Protein AF-A0AAN6TDL7-F1 (afdb_monomer)

Structure (mmCIF, N/CA/C/O backbone):
data_AF-A0AAN6TDL7-F1
#
_entry.id   AF-A0AAN6TDL7-F1
#
loop_
_atom_site.group_PDB
_atom_site.id
_atom_site.type_symbol
_atom_site.label_atom_id
_atom_site.label_alt_id
_atom_site.label_comp_id
_atom_site.label_asym_id
_atom_site.label_entity_id
_atom_site.label_seq_id
_atom_site.pdbx_PDB_ins_code
_atom_site.Cartn_x
_atom_site.Cartn_y
_atom_site.Cartn_z
_atom_site.occupancy
_atom_site.B_iso_or_equiv
_atom_site.auth_seq_id
_atom_site.auth_comp_id
_atom_site.auth_asym_id
_atom_site.auth_atom_id
_atom_site.pdbx_PDB_model_num
ATOM 1 N N . MET A 1 1 ? -69.561 -10.018 76.803 1.00 57.53 1 MET A N 1
ATOM 2 C CA . MET A 1 1 ? -68.959 -8.682 76.996 1.00 57.53 1 MET A CA 1
ATOM 3 C C . MET A 1 1 ? -67.478 -8.891 77.232 1.00 57.53 1 MET A C 1
ATOM 5 O O . MET A 1 1 ? -67.157 -9.835 77.943 1.00 57.53 1 MET A O 1
ATOM 9 N N . LEU A 1 2 ? -66.605 -8.108 76.590 1.00 58.88 2 LEU A N 1
ATOM 10 C CA . LEU A 1 2 ? -65.170 -8.170 76.887 1.00 58.88 2 LEU A CA 1
ATOM 11 C C . LEU A 1 2 ? -64.947 -7.800 78.355 1.00 58.88 2 LEU A C 1
ATOM 13 O O . LEU A 1 2 ? -65.629 -6.914 78.871 1.00 58.88 2 LEU A O 1
ATOM 17 N N . THR A 1 3 ? -64.029 -8.492 79.019 1.00 81.69 3 THR A N 1
ATOM 18 C CA . THR A 1 3 ? -63.685 -8.201 80.415 1.00 81.69 3 THR A CA 1
ATOM 19 C C . THR A 1 3 ? -62.860 -6.914 80.504 1.00 81.69 3 THR A C 1
ATOM 21 O O . THR A 1 3 ? -62.102 -6.588 79.587 1.00 81.69 3 THR A O 1
ATOM 24 N N . ASP A 1 4 ? -62.958 -6.184 81.618 1.00 80.62 4 ASP A N 1
ATOM 25 C CA . ASP A 1 4 ? -62.239 -4.911 81.806 1.00 80.62 4 ASP A CA 1
ATOM 26 C C . ASP A 1 4 ? -60.714 -5.053 81.625 1.00 80.62 4 ASP A C 1
ATOM 28 O O . ASP A 1 4 ? -60.045 -4.148 81.121 1.00 80.62 4 ASP A O 1
ATOM 32 N N . GLN A 1 5 ? -60.154 -6.225 81.948 1.00 80.62 5 GLN A N 1
ATOM 33 C CA . GLN A 1 5 ? -58.744 -6.549 81.703 1.00 80.62 5 GLN A CA 1
ATOM 34 C C . GLN A 1 5 ? -58.388 -6.662 80.214 1.00 80.62 5 GLN A C 1
ATOM 36 O O . GLN A 1 5 ? -57.291 -6.264 79.814 1.00 80.62 5 GLN A O 1
ATOM 41 N N . GLU A 1 6 ? -59.279 -7.206 79.387 1.00 71.62 6 GLU A N 1
ATOM 42 C CA . GLU A 1 6 ? -59.058 -7.333 77.942 1.00 71.62 6 GLU A CA 1
ATOM 43 C C . GLU A 1 6 ? -59.131 -5.970 77.255 1.00 71.62 6 GLU A C 1
ATOM 45 O O . GLU A 1 6 ? -58.305 -5.674 76.389 1.00 71.62 6 GLU A O 1
ATOM 50 N N . ILE A 1 7 ? -60.048 -5.108 77.702 1.00 77.25 7 ILE A N 1
ATOM 51 C CA . ILE A 1 7 ? -60.178 -3.729 77.215 1.00 77.25 7 ILE A CA 1
ATOM 52 C C . ILE A 1 7 ? -58.935 -2.910 77.597 1.00 77.25 7 ILE A C 1
ATOM 54 O O . ILE A 1 7 ? -58.366 -2.226 76.744 1.00 77.25 7 ILE A O 1
ATOM 58 N N . ALA A 1 8 ? -58.445 -3.038 78.836 1.00 79.25 8 ALA A N 1
ATOM 59 C CA . ALA A 1 8 ? -57.224 -2.366 79.285 1.00 79.25 8 ALA A CA 1
ATOM 60 C C . ALA A 1 8 ? -55.972 -2.840 78.522 1.00 79.25 8 ALA A C 1
ATOM 62 O O . ALA A 1 8 ? -55.141 -2.022 78.122 1.00 79.25 8 ALA A O 1
ATOM 63 N N . ARG A 1 9 ? -55.848 -4.149 78.254 1.00 78.56 9 ARG A N 1
ATOM 64 C CA . ARG A 1 9 ? -54.753 -4.699 77.433 1.00 78.56 9 ARG A CA 1
ATOM 65 C C . ARG A 1 9 ? -54.822 -4.237 75.982 1.00 78.56 9 ARG A C 1
ATOM 67 O O . ARG A 1 9 ? -53.784 -3.911 75.408 1.00 78.56 9 ARG A O 1
ATOM 74 N N . ALA A 1 10 ? -56.013 -4.196 75.389 1.00 72.56 10 ALA A N 1
ATOM 75 C CA . ALA A 1 10 ? -56.202 -3.701 74.029 1.00 72.56 10 ALA A CA 1
ATOM 76 C C . ALA A 1 10 ? -55.865 -2.204 73.925 1.00 72.56 10 ALA A C 1
ATOM 78 O O . ALA A 1 10 ? -55.152 -1.807 73.006 1.00 72.56 10 ALA A O 1
ATOM 79 N N . ALA A 1 11 ? -56.290 -1.390 74.897 1.00 75.00 11 ALA A N 1
ATOM 80 C CA . ALA A 1 11 ? -55.963 0.035 74.963 1.00 75.00 11 ALA A CA 1
ATOM 81 C C . ALA A 1 11 ? -54.458 0.285 75.165 1.00 75.00 11 ALA A C 1
ATOM 83 O O . ALA A 1 11 ? -53.888 1.151 74.501 1.00 75.00 11 ALA A O 1
ATOM 84 N N . ALA A 1 12 ? -53.796 -0.504 76.019 1.00 76.69 12 ALA A N 1
ATOM 85 C CA . ALA A 1 12 ? -52.348 -0.437 76.214 1.00 76.69 12 ALA A CA 1
ATOM 86 C C . ALA A 1 12 ? -51.582 -0.798 74.932 1.00 76.69 12 ALA A C 1
ATOM 88 O O . ALA A 1 12 ? -50.691 -0.049 74.533 1.00 76.69 12 ALA A O 1
ATOM 89 N N . ARG A 1 13 ? -51.990 -1.870 74.235 1.00 72.38 13 ARG A N 1
ATOM 90 C CA . ARG A 1 13 ? -51.445 -2.243 72.917 1.00 72.38 13 ARG A CA 1
ATOM 91 C C . ARG A 1 13 ? -51.659 -1.156 71.868 1.00 72.38 13 ARG A C 1
ATOM 93 O O . ARG A 1 13 ? -50.763 -0.893 71.078 1.00 72.38 13 ARG A O 1
ATOM 100 N N . LEU A 1 14 ? -52.820 -0.505 71.859 1.00 68.25 14 LEU A N 1
ATOM 101 C CA . LEU A 1 14 ? -53.128 0.565 70.908 1.00 68.25 14 LEU A CA 1
ATOM 102 C C . LEU A 1 14 ? -52.319 1.842 71.200 1.00 68.25 14 LEU A C 1
ATOM 104 O O . LEU A 1 14 ? -51.879 2.519 70.275 1.00 68.25 14 LEU A O 1
ATOM 108 N N . ALA A 1 15 ? -52.068 2.149 72.476 1.00 69.56 15 ALA A N 1
ATOM 109 C CA . ALA A 1 15 ? -51.184 3.236 72.901 1.00 69.56 15 ALA A CA 1
ATOM 110 C C . ALA A 1 15 ? -49.696 2.929 72.654 1.00 69.56 15 ALA A C 1
ATOM 112 O O . ALA A 1 15 ? -48.896 3.843 72.473 1.00 69.56 15 ALA A O 1
ATOM 113 N N . GLU A 1 16 ? -49.304 1.657 72.671 1.00 69.19 16 GLU A N 1
ATOM 114 C CA . GLU A 1 16 ? -47.966 1.192 72.299 1.00 69.19 16 GLU A CA 1
ATOM 115 C C . GLU A 1 16 ? -47.764 1.256 70.779 1.00 69.19 16 GLU A C 1
ATOM 117 O O . GLU A 1 16 ? -46.778 1.829 70.335 1.00 69.19 16 GLU A O 1
ATOM 122 N N . PHE A 1 17 ? -48.750 0.834 69.980 1.00 64.88 17 PHE A N 1
ATOM 123 C CA . PHE A 1 17 ? -48.757 1.029 68.523 1.00 64.88 17 PHE A CA 1
ATOM 124 C C . PHE A 1 17 ? -48.752 2.508 68.115 1.00 64.88 17 PHE A C 1
ATOM 126 O O . PHE A 1 17 ? -48.081 2.867 67.159 1.00 64.88 17 PHE A O 1
ATOM 133 N N . ARG A 1 18 ? -49.463 3.380 68.845 1.00 63.69 18 ARG A N 1
ATOM 134 C CA . ARG A 1 18 ? -49.434 4.839 68.618 1.00 63.69 18 ARG A CA 1
ATOM 135 C C . ARG A 1 18 ? -48.121 5.506 69.041 1.00 63.69 18 ARG A C 1
ATOM 137 O O . ARG A 1 18 ? -47.829 6.587 68.550 1.00 63.69 18 ARG A O 1
ATOM 144 N N . ARG A 1 19 ? -47.374 4.909 69.977 1.00 64.75 19 ARG A N 1
ATOM 145 C CA . ARG A 1 19 ? -46.030 5.364 70.392 1.00 64.75 19 ARG A CA 1
ATOM 146 C C . ARG A 1 19 ? -44.921 4.761 69.541 1.00 64.75 19 ARG A C 1
ATOM 148 O O . ARG A 1 19 ? -43.826 5.308 69.493 1.00 64.75 19 ARG A O 1
ATOM 155 N N . SER A 1 20 ? -45.192 3.621 68.918 1.00 65.00 20 SER A N 1
ATOM 156 C CA . SER A 1 20 ? -44.289 2.969 67.995 1.00 65.00 20 SER A CA 1
ATOM 157 C C . SER A 1 20 ? -44.240 3.801 66.723 1.00 65.00 20 SER A C 1
ATOM 159 O O . SER A 1 20 ? -45.128 3.737 65.877 1.00 65.00 20 SER A O 1
ATOM 161 N N . ASP A 1 21 ? -43.159 4.555 66.578 1.00 72.56 21 ASP A N 1
ATOM 162 C CA . ASP A 1 21 ? -42.804 5.292 65.364 1.00 72.56 21 ASP A CA 1
ATOM 163 C C . ASP A 1 21 ? -42.456 4.348 64.192 1.00 72.56 21 ASP A C 1
ATOM 165 O O . ASP A 1 21 ? -41.824 4.741 63.221 1.00 72.56 21 ASP A O 1
ATOM 169 N N . ALA A 1 22 ? -42.844 3.070 64.281 1.00 76.62 22 ALA A N 1
ATOM 170 C CA . ALA A 1 22 ? -42.545 2.028 63.314 1.00 76.62 22 ALA A CA 1
ATOM 171 C C . ALA A 1 22 ? -43.092 2.354 61.926 1.00 76.62 22 ALA A C 1
ATOM 173 O O . ALA A 1 22 ? -42.465 1.986 60.942 1.00 76.62 22 ALA A O 1
ATOM 174 N N . LEU A 1 23 ? -44.233 3.049 61.830 1.00 80.56 23 LEU A N 1
ATOM 175 C CA . LEU A 1 23 ? -44.740 3.499 60.535 1.00 80.56 23 LEU A CA 1
ATOM 176 C C . LEU A 1 23 ? -43.841 4.588 59.938 1.00 80.56 23 LEU A C 1
ATOM 178 O O . LEU A 1 23 ? -43.511 4.496 58.763 1.00 80.56 23 LEU A O 1
ATOM 182 N N . SER A 1 24 ? -43.411 5.569 60.734 1.00 81.31 24 SER A N 1
ATOM 183 C CA . SER A 1 24 ? -42.490 6.622 60.288 1.00 81.31 24 SER A CA 1
ATOM 184 C C . SER A 1 24 ? -41.132 6.036 59.902 1.00 81.31 24 SER A C 1
ATOM 186 O O . SER A 1 24 ? -40.654 6.282 58.806 1.00 81.31 24 SER A O 1
ATOM 188 N N . GLN A 1 25 ? -40.574 5.139 60.722 1.00 83.81 25 GLN A N 1
ATOM 189 C CA . GLN A 1 25 ? -39.329 4.423 60.419 1.00 83.81 25 GLN A CA 1
ATOM 190 C C . GLN A 1 25 ? -39.435 3.572 59.147 1.00 83.81 25 GLN A C 1
ATOM 192 O O . GLN A 1 25 ? -38.474 3.476 58.388 1.00 83.81 25 GLN A O 1
ATOM 197 N N . LEU A 1 26 ? -40.589 2.939 58.909 1.00 85.00 26 LEU A N 1
ATOM 198 C CA . LEU A 1 26 ? -40.839 2.182 57.685 1.00 85.00 26 LEU A CA 1
ATOM 199 C C . LEU A 1 26 ? -40.901 3.112 56.468 1.00 85.00 26 LEU A C 1
ATOM 201 O O . LEU A 1 26 ? -40.361 2.767 55.421 1.00 85.00 26 LEU A O 1
ATOM 205 N N . LEU A 1 27 ? -41.545 4.276 56.600 1.00 84.19 27 LEU A N 1
ATOM 206 C CA . LEU A 1 27 ? -41.611 5.288 55.545 1.00 84.19 27 LEU A CA 1
ATOM 207 C C . LEU A 1 27 ? -40.220 5.855 55.230 1.00 84.19 27 LEU A C 1
ATOM 209 O O . LEU A 1 27 ? -39.859 5.890 54.057 1.00 84.19 27 LEU A O 1
ATOM 213 N N . ASP A 1 28 ? -39.418 6.174 56.248 1.00 89.25 28 ASP A N 1
ATOM 214 C CA . ASP A 1 28 ? -38.034 6.644 56.091 1.00 89.25 28 ASP A CA 1
ATOM 215 C C . ASP A 1 28 ? -37.164 5.592 55.382 1.00 89.25 28 ASP A C 1
ATOM 217 O O . ASP A 1 28 ? -36.422 5.899 54.449 1.00 89.25 28 ASP A O 1
ATOM 221 N N . GLN A 1 29 ? -37.282 4.316 55.771 1.00 89.06 29 GLN A N 1
ATOM 222 C CA . GLN A 1 29 ? -36.589 3.214 55.091 1.00 89.06 29 GLN A CA 1
ATOM 223 C C . GLN A 1 29 ? -37.025 3.075 53.629 1.00 89.06 29 GLN A C 1
ATOM 225 O O . GLN A 1 29 ? -36.200 2.775 52.765 1.00 89.06 29 GLN A O 1
ATOM 230 N N . TYR A 1 30 ? -38.311 3.285 53.345 1.00 91.50 30 TYR A N 1
ATOM 231 C CA . TYR A 1 30 ? -38.841 3.223 51.987 1.00 91.50 30 TYR A CA 1
ATOM 232 C C . TYR A 1 30 ? -38.342 4.390 51.128 1.00 91.50 30 TYR A C 1
ATOM 234 O O . TYR A 1 30 ? -38.057 4.199 49.947 1.00 91.50 30 TYR A O 1
ATOM 242 N N . GLU A 1 31 ? -38.205 5.580 51.714 1.00 93.12 31 GLU A N 1
ATOM 243 C CA . GLU A 1 31 ? -37.668 6.764 51.044 1.00 93.12 31 GLU A CA 1
ATOM 244 C C . GLU A 1 31 ? -36.191 6.574 50.676 1.00 93.12 31 GLU A C 1
ATOM 246 O O . GLU A 1 31 ? -35.828 6.748 49.510 1.00 93.12 31 GLU A O 1
ATOM 251 N N . VAL A 1 32 ? -35.372 6.087 51.617 1.00 94.56 32 VAL A N 1
ATOM 252 C CA . VAL A 1 32 ? -33.965 5.732 51.356 1.00 94.56 32 VAL A CA 1
ATOM 253 C C . VAL A 1 32 ? -33.861 4.674 50.256 1.00 94.56 32 VAL A C 1
ATOM 255 O O . VAL A 1 32 ? -33.098 4.840 49.306 1.00 94.56 32 VAL A O 1
ATOM 258 N N . LEU A 1 33 ? -34.671 3.613 50.331 1.00 93.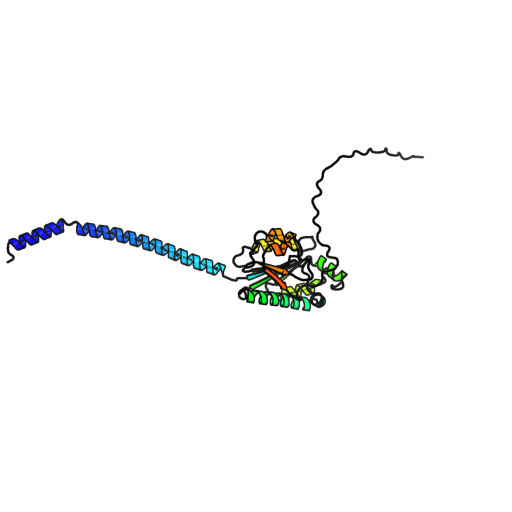69 33 LEU A N 1
ATOM 259 C CA . LEU A 1 33 ? -34.663 2.546 49.329 1.00 93.69 33 LEU A CA 1
ATOM 260 C C . LEU A 1 33 ? -35.060 3.053 47.933 1.00 93.69 33 LEU A C 1
ATOM 262 O O . LEU A 1 33 ? -34.507 2.599 46.930 1.00 93.69 33 LEU A O 1
ATOM 266 N N . LEU A 1 34 ? -36.017 3.982 47.849 1.00 93.25 34 LEU A N 1
ATOM 267 C CA . LEU A 1 34 ? -36.424 4.592 46.583 1.00 93.25 34 LEU A CA 1
ATOM 268 C C . LEU A 1 34 ? -35.307 5.438 45.975 1.00 93.25 34 LEU A C 1
ATOM 270 O O . LEU A 1 34 ? -35.119 5.390 44.758 1.00 93.25 34 LEU A O 1
ATOM 274 N N . ASP A 1 35 ? -34.574 6.197 46.783 1.00 94.81 35 ASP A N 1
ATOM 275 C CA . ASP A 1 35 ? -33.453 7.001 46.297 1.00 94.81 35 ASP A CA 1
ATOM 276 C C . ASP A 1 35 ? -32.257 6.140 45.886 1.00 94.81 35 ASP A C 1
ATOM 278 O O . ASP A 1 35 ? -31.710 6.346 44.798 1.00 94.81 35 ASP A O 1
ATOM 282 N N . ASP A 1 36 ? -31.931 5.104 46.659 1.00 94.44 36 ASP A N 1
ATOM 283 C CA . ASP A 1 36 ? -30.918 4.113 46.286 1.00 94.44 36 ASP A CA 1
ATOM 284 C C . ASP A 1 36 ? -31.288 3.404 44.979 1.00 94.44 36 ASP A C 1
ATOM 286 O O . ASP A 1 36 ? -30.447 3.237 44.093 1.00 94.44 36 ASP A O 1
ATOM 290 N N . TYR A 1 37 ? -32.563 3.040 44.807 1.00 94.25 37 TYR A N 1
ATOM 291 C CA . TYR A 1 37 ? -33.046 2.437 43.568 1.00 94.25 37 TYR A CA 1
ATOM 292 C C . TYR A 1 37 ? -32.961 3.400 42.380 1.00 94.25 37 TYR A C 1
ATOM 294 O O . TYR A 1 37 ? -32.522 2.995 41.303 1.00 94.25 37 TYR A O 1
ATOM 302 N N . LYS A 1 38 ? -33.351 4.673 42.542 1.00 93.31 38 LYS A N 1
ATOM 303 C CA . LYS A 1 38 ? -33.219 5.683 41.475 1.00 93.31 38 LYS A CA 1
ATOM 304 C C . LYS A 1 38 ? -31.760 5.867 41.073 1.00 93.31 38 LYS A C 1
ATOM 306 O O . LYS A 1 38 ? -31.473 5.915 39.879 1.00 93.31 38 LYS A O 1
ATOM 311 N N . ARG A 1 39 ? -30.855 5.938 42.053 1.00 94.56 39 ARG A N 1
ATOM 312 C CA . ARG A 1 39 ? -29.417 6.065 41.813 1.00 94.56 39 ARG A CA 1
ATOM 313 C C . ARG A 1 39 ? -28.875 4.846 41.078 1.00 94.56 39 ARG A C 1
ATOM 315 O O . ARG A 1 39 ? -28.286 4.998 40.017 1.00 94.56 39 ARG A O 1
ATOM 322 N N . LEU A 1 40 ? -29.167 3.644 41.574 1.00 93.94 40 LEU A N 1
ATOM 323 C CA . LEU A 1 40 ? -28.745 2.399 40.936 1.00 93.94 40 LEU A CA 1
ATOM 324 C C . LEU A 1 40 ? -29.292 2.271 39.509 1.00 93.94 40 LEU A C 1
ATOM 326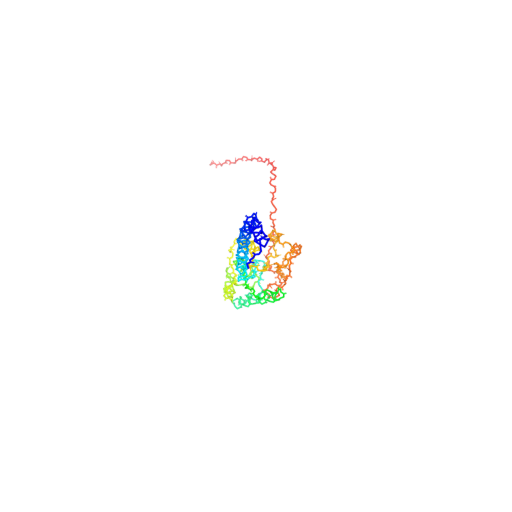 O O . LEU A 1 40 ? -28.585 1.815 38.613 1.00 93.94 40 LEU A O 1
ATOM 330 N N . LYS A 1 41 ? -30.546 2.677 39.285 1.00 93.69 41 LYS A N 1
ATOM 331 C CA . LYS A 1 41 ? -31.156 2.690 37.956 1.00 93.69 41 LYS A CA 1
ATOM 332 C C . LYS A 1 41 ? -30.440 3.671 37.022 1.00 93.69 41 LYS A C 1
ATOM 334 O O . LYS A 1 41 ? -30.166 3.296 35.888 1.00 93.69 41 LYS A O 1
ATOM 339 N N . SER A 1 42 ? -30.120 4.874 37.500 1.00 95.00 42 SER A N 1
ATOM 340 C CA . SER A 1 42 ? -29.359 5.875 36.741 1.00 95.00 42 SER A CA 1
ATOM 341 C C . SER A 1 42 ? -27.968 5.358 36.370 1.00 95.00 42 SER A C 1
ATOM 343 O O . SER A 1 42 ? -27.608 5.379 35.197 1.00 95.00 42 SER A O 1
ATOM 345 N N . ASP A 1 43 ? -27.224 4.824 37.343 1.00 93.94 43 ASP A N 1
ATOM 346 C CA . ASP A 1 43 ? -25.881 4.273 37.129 1.00 93.94 43 ASP A CA 1
ATOM 347 C C . ASP A 1 43 ? -25.922 3.096 36.133 1.00 93.94 43 ASP A C 1
ATOM 349 O O . ASP A 1 43 ? -25.078 2.975 35.244 1.00 93.94 43 ASP A O 1
ATOM 353 N N . TYR A 1 44 ? -26.943 2.236 36.232 1.00 92.56 44 TYR A N 1
ATOM 354 C CA . TYR A 1 44 ? -27.153 1.132 35.293 1.00 92.56 44 TYR A CA 1
ATOM 355 C C . TYR A 1 44 ? -27.472 1.613 33.871 1.00 92.56 44 TYR A C 1
ATOM 357 O O . TYR A 1 44 ? -26.969 1.036 32.904 1.00 92.56 44 TYR A O 1
ATOM 365 N N . GLU A 1 45 ? -28.322 2.631 33.725 1.00 93.75 45 GLU A N 1
ATOM 366 C CA . GLU A 1 45 ? -28.657 3.218 32.424 1.00 93.75 45 GLU A CA 1
ATOM 367 C C . GLU A 1 45 ? -27.422 3.866 31.781 1.00 93.75 45 GLU A C 1
ATOM 369 O O . GLU A 1 45 ? -27.155 3.606 30.605 1.00 93.75 45 GLU A O 1
ATOM 374 N N . GLU A 1 46 ? -26.614 4.599 32.552 1.00 93.81 46 GLU A N 1
ATOM 375 C CA . GLU A 1 46 ? -25.362 5.202 32.081 1.00 93.81 46 GLU A CA 1
ATOM 376 C C . GLU A 1 46 ? -24.348 4.142 31.624 1.00 93.81 46 GLU A C 1
ATOM 378 O O . GLU A 1 46 ? -23.831 4.214 30.504 1.00 93.81 46 GLU A O 1
ATOM 383 N N . GLU A 1 47 ? -24.115 3.107 32.433 1.00 93.00 47 GLU A N 1
ATOM 384 C CA . GLU A 1 47 ? -23.188 2.022 32.092 1.00 93.00 47 GLU A CA 1
ATOM 385 C C . GLU A 1 47 ? -23.672 1.232 30.866 1.00 93.00 47 GLU A C 1
ATOM 387 O O . GLU A 1 47 ? -22.893 0.851 29.982 1.00 93.00 47 GLU A O 1
ATOM 392 N N . ARG A 1 48 ? -24.987 1.003 30.766 1.00 93.38 48 ARG A N 1
ATOM 393 C CA . ARG A 1 48 ? -25.585 0.348 29.602 1.00 93.38 48 ARG A CA 1
ATOM 394 C C . ARG A 1 48 ? -25.393 1.191 28.342 1.00 93.38 48 ARG A C 1
ATOM 396 O O . ARG A 1 48 ? -24.987 0.637 27.317 1.00 93.38 48 ARG A O 1
ATOM 403 N N . GLU A 1 49 ? -25.653 2.494 28.404 1.00 92.50 49 GLU A N 1
ATOM 404 C CA . GLU A 1 49 ? -25.428 3.405 27.281 1.00 92.50 49 GLU A CA 1
ATOM 405 C C . GLU A 1 49 ? -23.954 3.469 26.879 1.00 92.50 49 GLU A C 1
ATOM 407 O O . GLU A 1 49 ? -23.640 3.402 25.688 1.00 92.50 49 GLU A O 1
ATOM 412 N N . ALA A 1 50 ? -23.042 3.572 27.847 1.00 90.44 50 ALA A N 1
ATOM 413 C CA . ALA A 1 50 ? -21.603 3.557 27.605 1.00 90.44 50 ALA A CA 1
ATOM 414 C C . ALA A 1 50 ? -21.183 2.263 26.896 1.00 90.44 50 ALA A C 1
ATOM 416 O O . ALA A 1 50 ? -20.450 2.298 25.903 1.00 90.44 50 ALA A O 1
ATOM 417 N N . ARG A 1 51 ? -21.717 1.118 27.332 1.00 89.69 51 ARG A N 1
ATOM 418 C CA . ARG A 1 51 ? -21.450 -0.183 26.711 1.00 89.69 51 ARG A CA 1
ATOM 419 C C . ARG A 1 51 ? -22.028 -0.299 25.302 1.00 89.69 51 ARG A C 1
ATOM 421 O O . ARG A 1 51 ? -21.381 -0.886 24.431 1.00 89.69 51 ARG A O 1
ATOM 428 N N . GLU A 1 52 ? -23.231 0.213 25.062 1.00 88.88 52 GLU A N 1
ATOM 429 C CA . GLU A 1 52 ? -23.838 0.247 23.725 1.00 88.88 52 GLU A CA 1
ATOM 430 C C . GLU A 1 52 ? -23.033 1.155 22.780 1.00 88.88 52 GLU A C 1
ATOM 432 O O . GLU A 1 52 ? -22.655 0.709 21.692 1.00 88.88 52 GLU A O 1
ATOM 437 N N . LYS A 1 53 ? -22.656 2.361 23.230 1.00 89.12 53 LYS A N 1
ATOM 438 C CA . LYS A 1 53 ? -21.777 3.291 22.496 1.00 89.12 53 LYS A CA 1
ATOM 439 C C . LYS A 1 53 ? -20.424 2.653 22.179 1.00 89.12 53 LYS A C 1
ATOM 441 O O . LYS A 1 53 ? -19.994 2.692 21.028 1.00 89.12 53 LYS A O 1
ATOM 446 N N . TYR A 1 54 ? -19.790 1.995 23.150 1.00 84.19 54 TYR A N 1
ATOM 447 C CA . TYR A 1 54 ? -18.514 1.305 22.947 1.00 84.19 54 TYR A CA 1
ATOM 448 C C . TYR A 1 54 ? -18.626 0.183 21.908 1.00 84.19 54 TYR A C 1
ATOM 450 O O . TYR A 1 54 ? -17.802 0.091 21.000 1.00 84.19 54 TYR A O 1
ATOM 458 N N . LYS A 1 55 ? -19.675 -0.647 21.984 1.00 84.69 55 LYS A N 1
ATOM 459 C CA . LYS A 1 55 ? -19.929 -1.699 20.984 1.00 84.69 55 LYS A CA 1
ATOM 460 C C . LYS A 1 55 ? -20.129 -1.122 19.586 1.00 84.69 55 LYS A C 1
ATOM 462 O O . LYS A 1 55 ? -19.677 -1.724 18.615 1.00 84.69 55 LYS A O 1
ATOM 467 N N . GLN A 1 56 ? -20.819 0.009 19.476 1.00 81.62 56 GLN A N 1
ATOM 468 C CA . GLN A 1 56 ? -21.052 0.662 18.195 1.00 81.62 56 GLN A CA 1
ATOM 469 C C . GLN A 1 56 ? -19.758 1.250 17.622 1.00 81.62 56 GLN A C 1
ATOM 471 O O . GLN A 1 56 ? -19.419 0.955 16.480 1.00 81.62 56 GLN A O 1
ATOM 476 N N . MET A 1 57 ? -18.975 1.952 18.444 1.00 78.62 57 MET A N 1
ATOM 477 C CA . MET A 1 57 ? -17.657 2.469 18.060 1.00 78.62 57 MET A CA 1
ATOM 478 C C . MET A 1 57 ? -16.690 1.351 17.647 1.00 78.62 57 MET A C 1
ATOM 480 O O . MET A 1 57 ? -15.994 1.487 16.643 1.00 78.62 57 MET A O 1
ATOM 484 N N . ALA A 1 58 ? -16.671 0.229 18.373 1.00 76.38 58 ALA A N 1
ATOM 485 C CA . ALA A 1 58 ? -15.846 -0.929 18.032 1.00 76.38 58 ALA A CA 1
ATOM 486 C C . ALA A 1 58 ? -16.245 -1.532 16.674 1.00 76.38 58 ALA A C 1
ATOM 488 O O . ALA A 1 58 ? -15.387 -1.781 15.830 1.00 76.38 58 ALA A O 1
ATOM 489 N N . ARG A 1 59 ? -17.551 -1.688 16.419 1.00 74.69 59 ARG A N 1
ATOM 490 C CA . ARG A 1 59 ? -18.062 -2.155 15.118 1.00 74.69 59 ARG A CA 1
ATOM 491 C C . ARG A 1 59 ? -17.714 -1.203 13.980 1.00 74.69 59 ARG A C 1
ATOM 493 O O . ARG A 1 59 ? -17.393 -1.663 12.888 1.00 74.69 59 ARG A O 1
ATOM 500 N N . ASP A 1 60 ? -17.770 0.102 14.221 1.00 70.62 60 ASP A N 1
ATOM 501 C CA . ASP A 1 60 ? -17.429 1.101 13.210 1.00 70.62 60 ASP A CA 1
ATOM 502 C C . ASP A 1 60 ? -15.923 1.108 12.900 1.00 70.62 60 ASP A C 1
ATOM 504 O O . ASP A 1 60 ? -15.548 1.244 11.736 1.00 70.62 60 ASP A O 1
ATOM 508 N N . GLN A 1 61 ? -15.059 0.857 13.890 1.00 69.31 61 GLN A N 1
ATOM 509 C CA . GLN A 1 61 ? -13.617 0.661 13.671 1.00 69.31 61 GLN A CA 1
ATOM 510 C C . GLN A 1 61 ? -13.278 -0.650 12.939 1.00 69.31 61 GLN A C 1
ATOM 512 O O . GLN A 1 61 ? -12.228 -0.749 12.301 1.00 69.31 61 GLN A O 1
ATOM 517 N N . GLU A 1 62 ? -14.152 -1.654 13.004 1.00 71.88 62 GLU A N 1
ATOM 518 C CA . GLU A 1 62 ? -14.014 -2.915 12.265 1.00 71.88 62 GLU A CA 1
ATOM 519 C C . GLU A 1 62 ? -14.580 -2.857 10.841 1.00 71.88 62 GLU A C 1
ATOM 521 O O . GLU A 1 62 ? -14.376 -3.793 10.065 1.00 71.88 62 GLU A O 1
ATOM 526 N N . ARG A 1 63 ? -15.267 -1.775 10.449 1.00 80.69 63 ARG A N 1
ATOM 527 C CA . ARG A 1 63 ? -15.782 -1.640 9.079 1.00 80.69 63 ARG A CA 1
ATOM 528 C C . ARG A 1 63 ? -14.633 -1.502 8.082 1.00 80.69 63 ARG A C 1
ATOM 530 O O . ARG A 1 63 ? -13.765 -0.651 8.243 1.00 80.69 63 ARG A O 1
ATOM 537 N N . ASN A 1 64 ? -14.698 -2.289 7.006 1.00 87.94 64 ASN A N 1
ATOM 538 C CA . ASN A 1 64 ? -13.783 -2.263 5.857 1.00 87.94 64 ASN A CA 1
ATOM 539 C C . ASN A 1 64 ? -12.293 -2.367 6.241 1.00 87.94 64 ASN A C 1
ATOM 541 O O . ASN A 1 64 ? -11.514 -1.465 5.919 1.00 87.94 64 ASN A O 1
ATOM 545 N N . PRO A 1 65 ? -11.871 -3.448 6.923 1.00 95.19 65 PRO A N 1
ATOM 546 C CA . PRO A 1 65 ? -10.465 -3.646 7.222 1.00 95.19 65 PRO A CA 1
ATOM 547 C C . PRO A 1 65 ? -9.686 -3.833 5.918 1.00 95.19 65 PRO A C 1
ATOM 549 O O . PRO A 1 65 ? -10.172 -4.446 4.959 1.00 95.19 65 PRO A O 1
ATOM 552 N N . PHE A 1 66 ? -8.467 -3.313 5.876 1.00 97.44 66 PHE A N 1
ATOM 553 C CA . PHE A 1 66 ? -7.615 -3.414 4.700 1.00 97.44 66 PHE A CA 1
ATOM 554 C C . PHE A 1 66 ? -6.168 -3.685 5.080 1.00 97.44 66 PHE A C 1
ATOM 556 O O . PHE A 1 66 ? -5.728 -3.429 6.202 1.00 97.44 66 PHE A O 1
ATOM 563 N N . VAL A 1 67 ? -5.413 -4.187 4.115 1.00 98.38 67 VAL A N 1
ATOM 564 C CA . VAL A 1 67 ? -3.959 -4.245 4.173 1.00 98.38 67 VAL A CA 1
ATOM 565 C C . VAL A 1 67 ? -3.380 -3.297 3.144 1.00 98.38 67 VAL A C 1
ATOM 567 O O . VAL A 1 67 ? -3.937 -3.115 2.059 1.00 98.38 67 VAL A O 1
ATOM 570 N N . LEU A 1 68 ? -2.266 -2.682 3.505 1.00 98.69 68 LEU A N 1
ATOM 571 C CA . LEU A 1 68 ? -1.565 -1.736 2.661 1.00 98.69 68 LEU A CA 1
ATOM 572 C C . LEU A 1 68 ? -0.286 -2.378 2.133 1.00 98.69 68 LEU A C 1
ATOM 574 O O . LEU A 1 68 ? 0.461 -2.990 2.888 1.00 98.69 68 LEU A O 1
ATOM 578 N N . VAL A 1 69 ? -0.020 -2.209 0.847 1.00 98.75 69 VAL A N 1
ATOM 579 C CA . VAL A 1 69 ? 1.226 -2.612 0.201 1.00 98.75 69 VAL A CA 1
ATOM 580 C C . VAL A 1 69 ? 1.857 -1.362 -0.379 1.00 98.75 69 VAL A C 1
ATOM 582 O O . VAL A 1 69 ? 1.320 -0.773 -1.317 1.00 98.75 69 VAL A O 1
ATOM 585 N N . LEU A 1 70 ? 2.972 -0.942 0.207 1.00 98.69 70 LEU A N 1
ATOM 586 C CA . LEU A 1 70 ? 3.757 0.200 -0.240 1.00 98.69 70 LEU A CA 1
ATOM 587 C C . LEU A 1 70 ? 4.996 -0.305 -0.964 1.00 98.69 70 LEU A C 1
ATOM 589 O O . LEU A 1 70 ? 5.783 -1.061 -0.394 1.00 98.69 70 LEU A O 1
ATOM 593 N N . VAL A 1 71 ? 5.172 0.123 -2.209 1.00 98.44 71 VAL A N 1
ATOM 594 C CA . VAL A 1 71 ? 6.321 -0.252 -3.032 1.00 98.44 71 VAL A CA 1
ATOM 595 C C . VAL A 1 71 ? 7.020 1.003 -3.518 1.00 98.44 71 VAL A C 1
ATOM 597 O O . VAL A 1 71 ? 6.418 1.849 -4.185 1.00 98.44 71 VAL A O 1
ATOM 600 N N . ASP A 1 72 ? 8.304 1.093 -3.206 1.00 97.12 72 ASP A N 1
ATOM 601 C CA . ASP A 1 72 ? 9.206 2.021 -3.861 1.00 97.12 72 ASP A CA 1
ATOM 602 C C . ASP A 1 72 ? 9.707 1.386 -5.164 1.00 97.12 72 ASP A C 1
ATOM 604 O O . ASP A 1 72 ? 10.598 0.531 -5.184 1.00 97.12 72 ASP A O 1
ATOM 608 N N . GLY A 1 73 ? 9.060 1.768 -6.262 1.00 95.88 73 GLY A N 1
ATOM 609 C CA . GLY A 1 73 ? 9.293 1.216 -7.589 1.00 95.88 73 GLY A CA 1
ATOM 610 C C . GLY A 1 73 ? 10.577 1.708 -8.255 1.00 95.88 73 GLY A C 1
ATOM 611 O O . GLY A 1 73 ? 10.920 1.173 -9.311 1.00 95.88 73 GLY A O 1
ATOM 612 N N . ASP A 1 74 ? 11.295 2.676 -7.668 1.00 93.00 74 ASP A N 1
ATOM 613 C CA . ASP A 1 74 ? 12.629 3.049 -8.154 1.00 93.00 74 ASP A CA 1
ATOM 614 C C . ASP A 1 74 ? 13.651 1.943 -7.831 1.00 93.00 74 ASP A C 1
ATOM 616 O O . ASP A 1 74 ? 14.520 1.646 -8.656 1.00 93.00 74 ASP A O 1
ATOM 620 N N . GLY A 1 75 ? 13.502 1.268 -6.684 1.00 91.81 75 GLY A N 1
ATOM 621 C CA . GLY A 1 75 ? 14.325 0.113 -6.305 1.00 91.81 75 GLY A CA 1
ATOM 622 C C . GLY A 1 75 ? 13.694 -1.255 -6.584 1.00 91.81 75 GLY A C 1
ATOM 623 O O . GLY A 1 75 ? 14.408 -2.203 -6.915 1.00 91.81 75 GLY A O 1
ATOM 624 N N . TYR A 1 76 ? 12.368 -1.383 -6.485 1.00 95.25 76 TYR A N 1
ATOM 625 C CA . TYR A 1 76 ? 11.647 -2.648 -6.694 1.00 95.25 76 TYR A CA 1
ATOM 626 C C . TYR A 1 76 ? 11.096 -2.748 -8.114 1.00 95.25 76 TYR A C 1
ATOM 628 O O . TYR A 1 76 ? 9.901 -2.604 -8.375 1.00 95.25 76 TYR A O 1
ATOM 636 N N . VAL A 1 77 ? 11.996 -3.024 -9.052 1.00 95.31 77 VAL A N 1
ATOM 637 C CA . VAL A 1 77 ? 11.658 -3.167 -10.471 1.00 95.31 77 VAL A CA 1
ATOM 638 C C . VAL A 1 77 ? 11.011 -4.533 -10.734 1.00 95.31 77 VAL A C 1
ATOM 640 O O . VAL A 1 77 ? 11.499 -5.564 -10.266 1.00 95.31 77 VAL A O 1
ATOM 643 N N . PHE A 1 78 ? 9.918 -4.553 -11.503 1.00 96.88 78 PHE A N 1
ATOM 644 C CA . PHE A 1 78 ? 9.229 -5.784 -11.911 1.00 96.88 78 PHE A CA 1
ATOM 645 C C . PHE A 1 78 ? 10.099 -6.685 -12.793 1.00 96.88 78 PHE A C 1
ATOM 647 O O . PHE A 1 78 ? 10.960 -6.201 -13.526 1.00 96.88 78 PHE A O 1
ATOM 654 N N . ASN A 1 79 ? 9.846 -7.995 -12.738 1.00 95.69 79 ASN A N 1
ATOM 655 C CA . ASN A 1 79 ? 10.572 -9.001 -13.512 1.00 95.69 79 ASN A CA 1
ATOM 656 C C . ASN A 1 79 ? 10.665 -8.645 -15.012 1.00 95.69 79 ASN A C 1
ATOM 658 O O . ASN A 1 79 ? 9.676 -8.216 -15.615 1.00 95.69 79 ASN A O 1
ATOM 662 N N . GLU A 1 80 ? 11.833 -8.853 -15.630 1.00 94.62 80 GLU A N 1
ATOM 663 C CA . GLU A 1 80 ? 12.066 -8.518 -17.041 1.00 94.62 80 GLU A CA 1
ATOM 664 C C . GLU A 1 80 ? 11.061 -9.164 -18.006 1.00 94.62 80 GLU A C 1
ATOM 666 O O . GLU A 1 80 ? 10.649 -8.525 -18.975 1.00 94.62 80 GLU A O 1
ATOM 671 N N . SER A 1 81 ? 10.606 -10.388 -17.717 1.00 95.44 81 SER A N 1
ATOM 672 C CA . SER A 1 81 ? 9.616 -11.092 -18.540 1.00 95.44 81 SER A CA 1
ATOM 673 C C . SER A 1 81 ? 8.251 -10.398 -18.542 1.00 95.44 81 SER A C 1
ATOM 675 O O . SER A 1 81 ? 7.541 -10.451 -19.546 1.00 95.44 81 SER A O 1
ATOM 677 N N . LEU A 1 82 ? 7.902 -9.705 -17.454 1.00 97.12 82 LEU A N 1
ATOM 678 C CA . LEU A 1 82 ? 6.681 -8.910 -17.346 1.00 97.12 82 LEU A CA 1
ATOM 679 C C . LEU A 1 82 ? 6.852 -7.578 -18.059 1.00 97.12 82 LEU A C 1
ATOM 681 O O . LEU A 1 82 ? 6.003 -7.186 -18.852 1.00 97.12 82 LEU A O 1
ATOM 685 N N . ILE A 1 83 ? 7.975 -6.896 -17.838 1.00 95.88 83 ILE A N 1
ATOM 686 C CA . ILE A 1 83 ? 8.250 -5.614 -18.495 1.00 95.88 83 ILE A CA 1
ATOM 687 C C . ILE A 1 83 ? 8.228 -5.775 -20.024 1.00 95.88 83 ILE A C 1
ATOM 689 O O . ILE A 1 83 ? 7.599 -4.970 -20.718 1.00 95.88 83 ILE A O 1
ATOM 693 N N . ALA A 1 84 ? 8.823 -6.854 -20.543 1.00 94.38 84 ALA A N 1
ATOM 694 C CA . ALA A 1 84 ? 8.867 -7.156 -21.973 1.00 94.38 84 ALA A CA 1
ATOM 695 C C . ALA A 1 84 ? 7.472 -7.306 -22.615 1.00 94.38 84 ALA A C 1
ATOM 697 O O . ALA A 1 84 ? 7.292 -6.981 -23.788 1.00 94.38 84 ALA A O 1
ATOM 698 N N . GLN A 1 85 ? 6.468 -7.741 -21.849 1.00 95.88 85 GLN A N 1
ATOM 699 C CA . GLN A 1 85 ? 5.089 -7.934 -22.319 1.00 95.88 85 GLN A CA 1
ATOM 700 C C . GLN A 1 85 ? 4.242 -6.649 -22.298 1.00 95.88 85 GLN A C 1
ATOM 702 O O . GLN A 1 85 ? 3.075 -6.665 -22.697 1.00 95.88 85 GLN A O 1
ATOM 707 N N . ARG A 1 86 ? 4.805 -5.515 -21.857 1.00 95.38 86 ARG A N 1
ATOM 708 C CA . ARG A 1 86 ? 4.146 -4.197 -21.849 1.00 95.38 86 ARG A CA 1
ATOM 709 C C . ARG A 1 86 ? 2.784 -4.248 -21.135 1.00 95.38 86 ARG A C 1
ATOM 711 O O . ARG A 1 86 ? 2.749 -4.457 -19.929 1.00 95.38 86 ARG A O 1
ATOM 718 N N . ALA A 1 87 ? 1.669 -4.045 -21.843 1.00 97.38 87 ALA A N 1
ATOM 719 C CA . ALA A 1 87 ? 0.334 -4.015 -21.243 1.00 97.38 87 ALA A CA 1
ATOM 720 C C . ALA A 1 87 ? -0.066 -5.362 -20.611 1.00 97.38 87 ALA A C 1
ATOM 722 O O . ALA A 1 87 ? -0.466 -5.386 -19.450 1.00 97.38 87 ALA A O 1
ATOM 723 N N . GLU A 1 88 ? 0.113 -6.484 -21.313 1.00 98.12 88 GLU A N 1
ATOM 724 C CA . GLU A 1 88 ? -0.201 -7.816 -20.762 1.00 98.12 88 GLU A CA 1
ATOM 725 C C . GLU A 1 88 ? 0.673 -8.149 -19.549 1.00 98.12 88 GLU A C 1
ATOM 727 O O . GLU A 1 88 ? 0.215 -8.713 -18.553 1.00 98.12 88 GLU A O 1
ATOM 732 N N . GLY A 1 89 ? 1.924 -7.695 -19.595 1.00 98.00 89 GLY A N 1
ATOM 733 C CA . GLY A 1 89 ? 2.851 -7.777 -18.479 1.00 98.00 89 GLY A CA 1
ATOM 734 C C . GLY A 1 89 ? 2.400 -6.994 -17.255 1.00 98.00 89 GLY A C 1
ATOM 735 O O . GLY A 1 89 ? 2.506 -7.497 -16.142 1.00 98.00 89 GLY A O 1
ATOM 736 N N . GLY A 1 90 ? 1.846 -5.796 -17.453 1.00 98.25 90 GLY A N 1
ATOM 737 C CA . GLY A 1 90 ? 1.274 -4.986 -16.378 1.00 98.25 90 GLY A CA 1
ATOM 738 C C . GLY A 1 90 ? 0.103 -5.683 -15.691 1.00 98.25 90 GLY A C 1
ATOM 739 O O . GLY A 1 90 ? 0.042 -5.712 -14.461 1.00 98.25 90 GLY A O 1
ATOM 740 N N . SER A 1 91 ? -0.783 -6.309 -16.472 1.00 98.44 91 SER A N 1
ATOM 741 C CA . SER A 1 91 ? -1.889 -7.098 -15.917 1.00 98.44 91 SER A CA 1
ATOM 742 C C . SER A 1 91 ? -1.389 -8.301 -15.120 1.00 98.44 91 SER A C 1
ATOM 744 O O . SER A 1 91 ? -1.792 -8.516 -13.977 1.00 98.44 91 SER A O 1
ATOM 746 N N . SER A 1 92 ? -0.457 -9.049 -15.712 1.00 98.50 92 SER A N 1
ATOM 747 C CA . SER A 1 92 ? 0.137 -10.240 -15.100 1.00 98.50 92 SER A CA 1
ATOM 748 C C . SER A 1 92 ? 0.898 -9.895 -13.818 1.00 98.50 92 SER A C 1
ATOM 750 O O . SER A 1 92 ? 0.788 -10.602 -12.821 1.00 98.50 92 SER A O 1
ATOM 752 N N . ALA A 1 93 ? 1.621 -8.772 -13.802 1.00 98.38 93 ALA A N 1
ATOM 753 C CA . ALA A 1 93 ? 2.329 -8.277 -12.627 1.00 98.38 93 ALA A CA 1
ATOM 754 C C . ALA A 1 93 ? 1.370 -7.915 -11.484 1.00 98.38 93 ALA A C 1
ATOM 756 O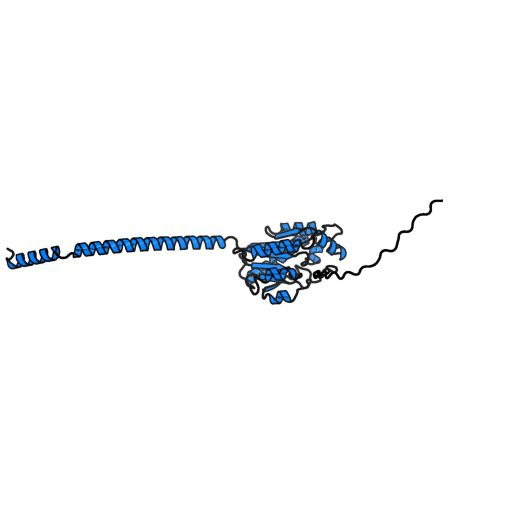 O . ALA A 1 93 ? 1.622 -8.287 -10.337 1.00 98.38 93 ALA A O 1
ATOM 757 N N . ALA A 1 94 ? 0.261 -7.230 -11.788 1.00 98.25 94 ALA A N 1
ATOM 758 C CA . ALA A 1 94 ? -0.759 -6.900 -10.794 1.00 98.25 94 ALA A CA 1
ATOM 759 C C . ALA A 1 94 ? -1.386 -8.161 -10.190 1.00 98.25 94 ALA A C 1
ATOM 761 O O . ALA A 1 94 ? -1.573 -8.229 -8.972 1.00 98.25 94 ALA A O 1
ATOM 762 N N . GLN A 1 95 ? -1.689 -9.152 -11.034 1.00 98.06 95 GLN A N 1
ATOM 763 C CA . GLN A 1 95 ? -2.249 -10.429 -10.607 1.00 98.06 95 GLN A CA 1
ATOM 764 C C . GLN A 1 95 ? -1.269 -11.206 -9.724 1.00 98.06 95 GLN A C 1
ATOM 766 O O . GLN A 1 95 ? -1.624 -11.551 -8.602 1.00 98.06 95 GLN A O 1
ATOM 771 N N . MET A 1 96 ? -0.029 -11.413 -10.175 1.00 97.94 96 MET A N 1
ATOM 772 C CA . MET A 1 96 ? 0.970 -12.164 -9.406 1.00 97.94 96 MET A CA 1
ATOM 773 C C . MET A 1 96 ? 1.282 -11.512 -8.059 1.00 97.94 96 MET A C 1
ATOM 775 O O . MET A 1 96 ? 1.339 -12.202 -7.045 1.00 97.94 96 MET A O 1
ATOM 779 N N . LEU A 1 97 ? 1.420 -10.181 -8.021 1.00 98.25 97 LEU A N 1
ATOM 780 C CA . LEU A 1 97 ? 1.599 -9.462 -6.760 1.00 98.25 97 LEU A CA 1
ATOM 781 C C . LEU A 1 97 ? 0.402 -9.693 -5.824 1.00 98.25 97 LEU A C 1
ATOM 783 O O . LEU A 1 97 ? 0.591 -10.009 -4.652 1.00 98.25 97 LEU A O 1
ATOM 787 N N . ASN A 1 98 ? -0.828 -9.584 -6.336 1.00 97.44 98 ASN A N 1
ATOM 788 C CA . ASN A 1 98 ? -2.034 -9.846 -5.546 1.00 97.44 98 ASN A CA 1
ATOM 789 C C . ASN A 1 98 ? -2.122 -11.296 -5.056 1.00 97.44 98 ASN A C 1
ATOM 791 O O . ASN A 1 98 ? -2.578 -11.521 -3.935 1.00 97.44 98 ASN A O 1
ATOM 795 N N . ASP A 1 99 ? -1.705 -12.268 -5.861 1.00 97.25 99 ASP A N 1
ATOM 796 C CA . ASP A 1 99 ? -1.743 -13.683 -5.498 1.00 97.25 99 ASP A CA 1
ATOM 797 C C . ASP A 1 99 ? -0.753 -14.000 -4.366 1.00 97.25 99 ASP A C 1
ATOM 799 O O . ASP A 1 99 ? -1.144 -14.655 -3.392 1.00 97.25 99 ASP A O 1
ATOM 803 N N . GLU A 1 100 ? 0.466 -13.451 -4.422 1.00 97.75 100 GLU A N 1
ATOM 804 C CA . GLU A 1 100 ? 1.458 -13.529 -3.337 1.00 97.75 100 GLU A CA 1
ATOM 805 C C . GLU A 1 100 ? 0.939 -12.879 -2.047 1.00 97.75 100 GLU A C 1
ATOM 807 O O . GLU A 1 100 ? 0.953 -13.495 -0.974 1.00 97.75 100 GLU A O 1
ATOM 812 N N . ILE A 1 101 ? 0.374 -11.669 -2.148 1.00 97.69 101 ILE A N 1
ATOM 813 C CA . ILE A 1 101 ? -0.225 -10.980 -0.998 1.00 97.69 101 ILE A CA 1
AT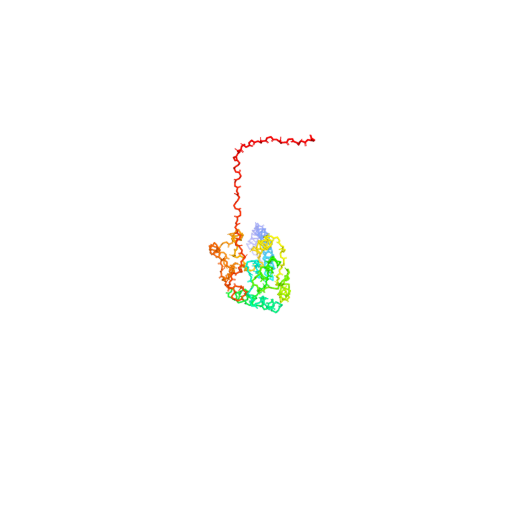OM 814 C C . ILE A 1 101 ? -1.352 -11.830 -0.409 1.00 97.69 101 ILE A C 1
ATOM 816 O O . ILE A 1 101 ? -1.359 -12.092 0.791 1.00 97.69 101 ILE A O 1
ATOM 820 N N . LYS A 1 102 ? -2.290 -12.323 -1.223 1.00 97.19 102 LYS A N 1
ATOM 821 C CA . LYS A 1 102 ? -3.408 -13.154 -0.745 1.00 97.19 102 LYS A CA 1
ATOM 822 C C . LYS A 1 102 ? -2.929 -14.450 -0.100 1.00 97.19 102 LYS A C 1
ATOM 824 O O . LYS A 1 102 ? -3.509 -14.872 0.900 1.00 97.19 102 LYS A O 1
ATOM 829 N N . ALA A 1 103 ? -1.893 -15.089 -0.640 1.00 97.38 103 ALA A N 1
ATOM 830 C CA . ALA A 1 103 ? -1.285 -16.265 -0.023 1.00 97.38 103 ALA A CA 1
ATOM 831 C C . ALA A 1 103 ? -0.690 -15.941 1.352 1.00 97.38 103 ALA A C 1
ATOM 833 O O . ALA A 1 103 ? -0.889 -16.696 2.308 1.00 97.38 103 ALA A O 1
ATOM 834 N N . SER A 1 104 ? -0.027 -14.794 1.465 1.00 97.69 104 SER A N 1
ATOM 835 C CA . SER A 1 104 ? 0.498 -14.280 2.724 1.00 97.69 104 SER A CA 1
ATOM 836 C C . SER A 1 104 ? -0.603 -13.947 3.738 1.00 97.69 104 SER A C 1
ATOM 838 O O . SER A 1 104 ? -0.509 -14.333 4.904 1.00 97.69 104 SER A O 1
ATOM 840 N N . LEU A 1 105 ? -1.698 -13.322 3.295 1.00 97.69 105 LEU A N 1
ATOM 841 C CA . LEU A 1 105 ? -2.843 -12.986 4.146 1.00 97.69 105 LEU A CA 1
ATOM 842 C C . LEU A 1 105 ? -3.544 -14.217 4.711 1.00 97.69 105 LEU A C 1
ATOM 844 O O . LEU A 1 105 ? -3.862 -14.215 5.896 1.00 97.69 105 LEU A O 1
ATOM 848 N N . ARG A 1 106 ? -3.716 -15.280 3.914 1.00 97.50 106 ARG A N 1
ATOM 849 C CA . ARG A 1 106 ? -4.285 -16.550 4.402 1.00 97.50 106 ARG A CA 1
ATOM 850 C C . ARG A 1 106 ? -3.463 -17.143 5.546 1.00 97.50 106 ARG A C 1
ATOM 852 O O . ARG A 1 106 ? -4.028 -17.630 6.516 1.00 97.50 106 ARG A O 1
ATOM 859 N N . ARG A 1 107 ? -2.127 -17.069 5.471 1.00 96.31 107 ARG A N 1
ATOM 860 C CA . ARG A 1 107 ? -1.240 -17.518 6.563 1.00 96.31 107 ARG A CA 1
ATOM 861 C C . ARG A 1 107 ? -1.380 -16.666 7.828 1.00 96.31 107 ARG A C 1
ATOM 863 O O . ARG A 1 107 ? -1.101 -17.157 8.915 1.00 96.31 107 ARG A O 1
ATOM 870 N N . LYS A 1 108 ? -1.798 -15.405 7.684 1.00 95.94 108 LYS A N 1
ATOM 871 C CA . LYS A 1 108 ? -1.968 -14.437 8.777 1.00 95.94 108 LYS A CA 1
ATOM 872 C C . LYS A 1 108 ? -3.414 -14.326 9.291 1.00 95.94 108 LYS A C 1
ATOM 874 O O . LYS A 1 108 ? -3.642 -13.571 10.228 1.00 95.94 108 LYS A O 1
ATOM 879 N N . GLY A 1 109 ? -4.381 -15.032 8.695 1.00 96.44 109 GLY A N 1
ATOM 880 C CA . GLY A 1 109 ? -5.809 -14.909 9.035 1.00 96.44 109 GLY A CA 1
ATOM 881 C C . GLY A 1 109 ? -6.432 -13.562 8.634 1.00 96.44 109 GLY A C 1
ATOM 882 O O . GLY A 1 109 ? -7.365 -13.080 9.277 1.00 96.44 109 GLY A O 1
ATOM 883 N N . LEU A 1 110 ? -5.880 -12.908 7.608 1.00 96.69 110 LEU A N 1
ATOM 884 C CA . LEU A 1 110 ? -6.275 -11.572 7.144 1.00 96.69 110 LEU A CA 1
ATOM 885 C C . LEU A 1 110 ? -6.923 -11.591 5.749 1.00 96.69 110 LEU A C 1
ATOM 887 O O . LEU A 1 110 ? -7.020 -10.556 5.094 1.00 96.69 110 LEU A O 1
ATOM 891 N N . GLU A 1 111 ? -7.384 -12.746 5.268 1.00 95.31 111 GLU A N 1
ATOM 892 C CA . GLU A 1 111 ? -8.002 -12.905 3.941 1.00 95.31 111 GLU A CA 1
ATOM 893 C C . GLU A 1 111 ? -9.323 -12.139 3.760 1.00 95.31 111 GLU A C 1
ATOM 895 O O . GLU A 1 111 ? -9.757 -11.913 2.634 1.00 95.31 111 GLU A O 1
ATOM 900 N N . HIS A 1 112 ? -9.945 -11.720 4.863 1.00 93.38 112 HIS A N 1
ATOM 901 C CA . HIS A 1 112 ? -11.148 -10.889 4.879 1.00 93.38 112 HIS A CA 1
ATOM 902 C C . HIS A 1 112 ? -10.857 -9.400 4.612 1.00 93.38 112 HIS A C 1
ATOM 904 O O . HIS A 1 112 ? -11.785 -8.624 4.383 1.00 93.38 112 HIS A O 1
ATOM 910 N N . CYS A 1 113 ? -9.588 -8.980 4.668 1.00 96.25 113 CYS A N 1
ATOM 911 C CA . CYS A 1 113 ? -9.185 -7.596 4.443 1.00 96.25 113 CYS A CA 1
ATOM 912 C C . CYS A 1 113 ? -9.149 -7.251 2.947 1.00 96.25 113 CYS A C 1
ATOM 914 O O . CYS A 1 113 ? -8.713 -8.047 2.115 1.00 96.25 113 CYS A O 1
ATOM 916 N N . GLN A 1 114 ? -9.520 -6.016 2.604 1.00 96.88 114 GLN A N 1
ATOM 917 C CA . GLN A 1 114 ? -9.266 -5.476 1.267 1.00 96.88 114 GLN A CA 1
ATOM 918 C C . GLN A 1 114 ? -7.761 -5.275 1.040 1.00 96.88 114 GLN A C 1
ATOM 920 O O . GLN A 1 114 ? -7.031 -4.925 1.963 1.00 96.88 114 GLN A O 1
ATOM 925 N N . VAL A 1 115 ? -7.290 -5.463 -0.193 1.00 98.12 115 VAL A N 1
ATOM 926 C CA . VAL A 1 115 ? -5.879 -5.257 -0.551 1.00 98.12 115 VAL A CA 1
ATOM 927 C C . VAL A 1 115 ? -5.728 -3.913 -1.249 1.00 98.12 115 VAL A C 1
ATOM 929 O O . VAL A 1 115 ? -6.295 -3.706 -2.321 1.00 98.12 115 VAL A O 1
ATOM 932 N N . MET A 1 116 ? -4.954 -3.009 -0.650 1.00 98.31 116 MET A N 1
ATOM 933 C CA . MET A 1 116 ? -4.601 -1.718 -1.232 1.00 98.31 116 MET A CA 1
ATOM 934 C C . MET A 1 116 ? -3.122 -1.710 -1.611 1.00 98.31 116 MET A C 1
ATOM 936 O O . MET A 1 116 ? -2.263 -1.812 -0.740 1.00 98.31 116 MET A O 1
ATOM 940 N N . VAL A 1 117 ? -2.819 -1.553 -2.899 1.00 98.69 117 VAL A N 1
ATOM 941 C CA . VAL A 1 117 ? -1.447 -1.541 -3.428 1.00 98.69 117 VAL A CA 1
ATOM 942 C C . VAL A 1 117 ? -1.114 -0.156 -3.961 1.00 98.69 117 VAL A C 1
ATOM 944 O O . VAL A 1 117 ? -1.857 0.399 -4.771 1.00 98.69 117 VAL A O 1
ATOM 947 N N . ARG A 1 118 ? 0.013 0.399 -3.515 1.00 98.56 118 ARG A N 1
ATOM 948 C CA . ARG A 1 118 ? 0.513 1.715 -3.914 1.00 98.56 118 ARG A CA 1
ATOM 949 C C . ARG A 1 118 ? 1.987 1.608 -4.288 1.00 98.56 118 ARG A C 1
ATOM 951 O O . ARG A 1 118 ? 2.838 1.387 -3.427 1.00 98.56 118 ARG A O 1
ATOM 958 N N . ILE A 1 119 ? 2.269 1.772 -5.573 1.00 98.62 119 ILE A N 1
ATOM 959 C CA . ILE A 1 119 ? 3.620 1.776 -6.134 1.00 98.62 119 ILE A CA 1
ATOM 960 C C . ILE A 1 119 ? 3.951 3.193 -6.586 1.00 98.62 119 ILE A C 1
ATOM 962 O O . ILE A 1 119 ? 3.180 3.802 -7.331 1.00 98.62 119 ILE A O 1
ATOM 966 N N . TYR A 1 120 ? 5.098 3.709 -6.156 1.00 98.56 120 TYR A N 1
ATOM 967 C CA . TYR A 1 120 ? 5.591 5.027 -6.553 1.00 98.56 120 TYR A CA 1
ATOM 968 C C . TYR A 1 120 ? 6.952 4.886 -7.207 1.00 98.56 120 TYR A C 1
ATOM 970 O O . TYR A 1 120 ? 7.828 4.244 -6.645 1.00 98.56 120 TYR A O 1
ATOM 978 N N . ALA A 1 121 ? 7.127 5.485 -8.381 1.00 97.50 121 ALA A N 1
ATOM 979 C CA . ALA A 1 121 ? 8.422 5.519 -9.050 1.00 97.50 121 ALA A CA 1
ATOM 980 C C . ALA A 1 121 ? 8.561 6.786 -9.890 1.00 97.50 121 ALA A C 1
ATOM 982 O O . ALA A 1 121 ? 7.567 7.337 -10.381 1.00 97.50 121 ALA A O 1
ATOM 983 N N . ASN A 1 122 ? 9.794 7.202 -10.140 1.00 96.62 122 ASN A N 1
ATOM 984 C CA . ASN A 1 122 ? 10.116 8.113 -11.224 1.00 96.62 122 ASN A CA 1
ATOM 985 C C . ASN A 1 122 ? 10.014 7.355 -12.557 1.00 96.62 122 ASN A C 1
ATOM 987 O O . ASN A 1 122 ? 10.994 6.804 -13.062 1.00 96.62 122 ASN A O 1
ATOM 991 N N . VAL A 1 123 ? 8.821 7.333 -13.162 1.00 96.62 123 VAL A N 1
ATOM 992 C CA . VAL A 1 123 ? 8.547 6.521 -14.366 1.00 96.62 123 VAL A CA 1
ATOM 993 C C . VAL A 1 123 ? 9.448 6.910 -15.534 1.00 96.62 123 VAL A C 1
ATOM 995 O O . VAL A 1 123 ? 9.848 6.049 -16.320 1.00 96.62 123 VAL A O 1
ATOM 998 N N . PHE A 1 124 ? 9.802 8.191 -15.643 1.00 95.38 124 PHE A N 1
ATOM 999 C CA . PHE A 1 124 ? 10.752 8.667 -16.644 1.00 95.38 124 PHE A CA 1
ATOM 1000 C C . PHE A 1 124 ? 12.154 8.085 -16.418 1.00 95.38 124 PHE A C 1
ATOM 1002 O O . PHE A 1 124 ? 12.761 7.529 -17.338 1.00 95.38 124 PHE A O 1
ATOM 1009 N N . GLY A 1 125 ? 12.664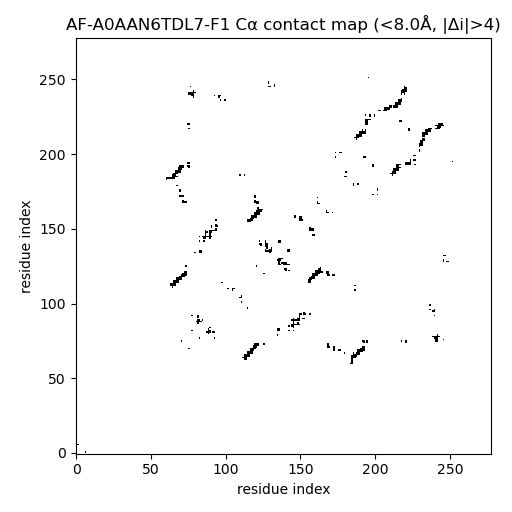 8.191 -15.187 1.00 94.56 125 GLY A N 1
ATOM 1010 C CA . GLY A 1 125 ? 13.966 7.653 -14.798 1.00 94.56 125 GLY A CA 1
ATOM 1011 C C . GLY A 1 125 ? 14.033 6.140 -14.987 1.00 94.56 125 GLY A C 1
ATOM 1012 O O . GLY A 1 125 ? 14.960 5.640 -15.629 1.00 94.56 125 GLY A O 1
ATOM 1013 N N . LEU A 1 126 ? 13.002 5.433 -14.524 1.00 94.50 126 LEU A N 1
ATOM 1014 C CA . LEU A 1 126 ? 12.881 3.985 -14.647 1.00 94.50 126 LEU A CA 1
ATOM 1015 C C . LEU A 1 126 ? 12.791 3.536 -16.114 1.00 94.50 126 LEU A C 1
ATOM 1017 O O . LEU A 1 126 ? 13.520 2.631 -16.517 1.00 94.50 126 LEU A O 1
ATOM 1021 N N . SER A 1 127 ? 11.983 4.202 -16.949 1.00 95.25 127 SER A N 1
ATOM 1022 C CA . SER A 1 127 ? 11.890 3.892 -18.390 1.00 95.25 127 SER A CA 1
ATOM 1023 C C . SER A 1 127 ? 13.243 4.059 -19.090 1.00 95.25 127 SER A C 1
ATOM 1025 O O . SER A 1 127 ? 13.652 3.206 -19.880 1.00 95.25 127 SER A O 1
ATOM 1027 N N . LYS A 1 128 ? 13.986 5.124 -18.756 1.00 93.81 128 LYS A N 1
ATOM 1028 C CA . LYS A 1 128 ? 15.334 5.366 -19.289 1.00 93.81 128 LYS A CA 1
ATOM 1029 C C . LYS A 1 128 ? 16.330 4.299 -18.831 1.00 93.81 128 LYS A C 1
ATOM 1031 O O . LYS A 1 128 ? 17.162 3.870 -19.628 1.00 93.81 128 LYS A O 1
ATOM 1036 N N . ALA A 1 129 ? 16.265 3.879 -17.569 1.00 92.38 129 ALA A N 1
ATOM 1037 C CA . ALA A 1 129 ? 17.133 2.835 -17.035 1.00 92.38 129 ALA A CA 1
ATOM 1038 C C . ALA A 1 129 ? 16.853 1.472 -17.694 1.00 92.38 129 ALA A C 1
ATOM 1040 O O . ALA A 1 129 ? 17.789 0.793 -18.106 1.00 92.38 129 ALA A O 1
ATOM 1041 N N . LEU A 1 130 ? 15.580 1.125 -17.902 1.00 92.88 130 LEU A N 1
ATOM 1042 C CA . LEU A 1 130 ? 15.173 -0.095 -18.608 1.00 92.88 130 LEU A CA 1
ATOM 1043 C C . LEU A 1 130 ? 15.572 -0.088 -20.090 1.00 92.88 130 LEU A C 1
ATOM 1045 O O . LEU A 1 130 ? 16.008 -1.113 -20.609 1.00 92.88 130 LEU A O 1
ATOM 1049 N N . SER A 1 131 ? 15.466 1.053 -20.775 1.00 92.94 131 SER A N 1
ATOM 1050 C CA . SER A 1 131 ? 15.896 1.184 -22.175 1.00 92.94 131 SER A CA 1
ATOM 1051 C C . SER A 1 131 ? 17.402 0.941 -22.342 1.00 92.94 131 SER A C 1
ATOM 1053 O O . SER A 1 131 ? 17.806 0.233 -23.262 1.00 92.94 131 SER A O 1
ATOM 1055 N N . LYS A 1 132 ? 18.239 1.433 -21.415 1.00 91.50 132 LYS A N 1
ATOM 1056 C CA . LYS A 1 132 ? 19.702 1.225 -21.453 1.00 91.50 132 LYS A CA 1
ATOM 1057 C C . LYS A 1 132 ? 20.120 -0.245 -21.407 1.00 91.50 132 LYS A C 1
ATOM 1059 O O . LYS A 1 132 ? 21.144 -0.588 -21.984 1.00 91.50 132 LYS A O 1
ATOM 1064 N N . VAL A 1 133 ? 19.345 -1.085 -20.725 1.00 89.75 133 VAL A N 1
ATOM 1065 C CA . VAL A 1 133 ? 19.604 -2.529 -20.605 1.00 89.75 133 VAL A CA 1
ATOM 1066 C C . VAL A 1 133 ? 18.797 -3.362 -21.611 1.00 89.75 133 VAL A C 1
ATOM 1068 O O . VAL A 1 133 ? 18.733 -4.579 -21.491 1.00 89.75 133 VAL A O 1
ATOM 1071 N N . GLY A 1 134 ? 18.145 -2.720 -22.589 1.00 89.12 134 GLY A N 1
ATOM 1072 C CA . GLY A 1 134 ? 17.379 -3.399 -23.639 1.00 89.12 134 GLY A CA 1
ATOM 1073 C C . GLY A 1 134 ? 16.029 -3.980 -23.199 1.00 89.12 134 GLY A C 1
ATOM 1074 O O . GLY A 1 134 ? 15.428 -4.737 -23.954 1.00 89.12 134 GLY A O 1
ATOM 1075 N N . LEU A 1 135 ? 15.536 -3.633 -22.005 1.00 87.44 135 LEU A N 1
ATOM 1076 C CA . LEU A 1 135 ? 14.256 -4.120 -21.466 1.00 87.44 135 LEU A CA 1
ATOM 1077 C C . LEU A 1 135 ? 13.084 -3.161 -21.717 1.00 87.44 135 LEU A C 1
ATOM 1079 O O . LEU A 1 135 ? 11.925 -3.563 -21.656 1.00 87.44 135 LEU A O 1
ATOM 1083 N N . GLY A 1 136 ? 13.375 -1.884 -21.959 1.00 84.62 136 GLY A N 1
ATOM 1084 C CA . GLY A 1 136 ? 12.382 -0.837 -22.191 1.00 84.62 136 GLY A CA 1
ATOM 1085 C C . GLY A 1 136 ? 12.418 -0.303 -23.620 1.00 84.62 136 GLY A C 1
ATOM 1086 O O . GLY A 1 136 ? 13.448 -0.339 -24.289 1.00 84.62 136 GLY A O 1
ATOM 1087 N N . GLY A 1 137 ? 11.296 0.257 -24.073 1.00 85.81 137 GLY A N 1
ATOM 1088 C CA . GLY A 1 137 ? 11.269 1.028 -25.318 1.00 85.81 137 GLY A CA 1
ATOM 1089 C C . GLY A 1 137 ? 12.048 2.343 -25.193 1.00 85.81 137 GLY A C 1
ATOM 1090 O O . GLY A 1 137 ? 12.251 2.846 -24.089 1.00 85.81 137 GLY A O 1
ATOM 1091 N N . ASN A 1 138 ? 12.422 2.932 -26.332 1.00 87.50 138 ASN A N 1
ATOM 1092 C CA . ASN A 1 138 ? 13.232 4.162 -26.405 1.00 87.50 138 ASN A CA 1
ATOM 1093 C C . ASN A 1 138 ? 12.473 5.444 -26.008 1.00 87.50 138 ASN A C 1
ATOM 1095 O O . ASN A 1 138 ? 13.058 6.524 -25.936 1.00 87.50 138 ASN A O 1
ATOM 1099 N N . GLU A 1 139 ? 11.165 5.345 -25.778 1.00 90.81 139 GLU A N 1
ATOM 1100 C CA . GLU A 1 139 ? 10.330 6.463 -25.350 1.00 90.81 139 GLU A CA 1
ATOM 1101 C C . GLU A 1 139 ? 10.578 6.825 -23.882 1.00 90.81 139 GLU A C 1
ATOM 1103 O O . GLU A 1 139 ? 10.769 5.964 -23.021 1.00 90.81 139 GLU A O 1
ATOM 1108 N N . SER A 1 140 ? 10.485 8.120 -23.577 1.00 87.50 140 SER A N 1
ATOM 1109 C CA . SER A 1 140 ? 10.740 8.677 -22.243 1.00 87.50 140 SER A CA 1
ATOM 1110 C C . SER A 1 140 ? 9.833 8.128 -21.138 1.00 87.50 140 SER A C 1
ATOM 1112 O O . SER A 1 140 ? 10.211 8.163 -19.972 1.00 87.50 140 SER A O 1
ATOM 1114 N N . ARG A 1 141 ? 8.651 7.614 -21.487 1.00 90.56 141 ARG A N 1
ATOM 1115 C CA . ARG A 1 141 ? 7.732 6.907 -20.582 1.00 90.56 141 ARG A CA 1
ATOM 1116 C C . ARG A 1 141 ? 7.258 5.595 -21.208 1.00 90.56 141 ARG A C 1
ATOM 1118 O O . ARG A 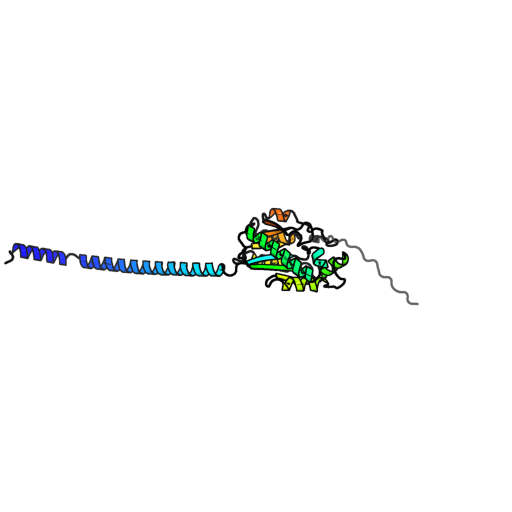1 141 ? 6.061 5.320 -21.263 1.00 90.56 141 ARG A O 1
ATOM 1125 N N . SER A 1 142 ? 8.196 4.783 -21.696 1.00 93.94 142 SER A N 1
ATOM 1126 C CA . SER A 1 142 ? 7.892 3.517 -22.377 1.00 93.94 142 SER A CA 1
ATOM 1127 C C . SER A 1 142 ? 7.133 2.496 -21.511 1.00 93.94 142 SER A C 1
ATOM 1129 O O . SER A 1 142 ? 6.478 1.607 -22.062 1.00 93.94 142 SER A O 1
ATOM 1131 N N . LEU A 1 143 ? 7.141 2.662 -20.181 1.00 96.25 143 LEU A N 1
ATOM 1132 C CA . LEU A 1 143 ? 6.323 1.900 -19.228 1.00 96.25 143 LEU A CA 1
ATOM 1133 C C . LEU A 1 143 ? 4.836 2.294 -19.182 1.00 96.25 143 LEU A C 1
ATOM 1135 O O . LEU A 1 143 ? 4.060 1.613 -18.516 1.00 96.25 143 LEU A O 1
ATOM 1139 N N . GLY A 1 144 ? 4.403 3.347 -19.882 1.00 97.00 144 GLY A N 1
ATOM 1140 C CA . GLY A 1 144 ? 3.011 3.817 -19.861 1.00 97.00 144 GLY A CA 1
ATOM 1141 C C . GLY A 1 144 ? 1.959 2.710 -20.061 1.00 97.00 144 GLY A C 1
ATOM 1142 O O . GLY A 1 144 ? 1.067 2.589 -19.222 1.00 97.00 144 GLY A O 1
ATOM 1143 N N . PRO A 1 145 ? 2.068 1.849 -21.095 1.00 97.44 145 PRO A N 1
ATOM 1144 C CA . PRO A 1 145 ? 1.131 0.741 -21.301 1.00 97.44 145 PRO A CA 1
ATOM 1145 C C . PRO A 1 145 ? 1.136 -0.301 -20.174 1.00 97.44 145 PRO A C 1
ATOM 1147 O O . PRO A 1 145 ? 0.077 -0.805 -19.810 1.00 97.44 145 PRO A O 1
ATOM 1150 N N . PHE A 1 146 ? 2.311 -0.603 -19.608 1.00 98.31 146 PHE A N 1
ATOM 1151 C CA . PHE A 1 146 ? 2.446 -1.511 -18.465 1.00 98.31 146 PHE A CA 1
ATOM 1152 C C . PHE A 1 146 ? 1.705 -0.947 -17.249 1.00 98.31 146 PHE A C 1
ATOM 1154 O O . PHE A 1 146 ? 0.847 -1.613 -16.680 1.00 98.31 146 PHE A O 1
ATOM 1161 N N . ILE A 1 147 ? 1.972 0.316 -16.908 1.00 98.31 147 ILE A N 1
ATOM 1162 C CA . ILE A 1 147 ? 1.372 1.008 -15.759 1.00 98.31 147 ILE A CA 1
ATOM 1163 C C . ILE A 1 147 ? -0.144 1.131 -15.923 1.00 98.31 147 ILE A C 1
ATOM 1165 O O . ILE A 1 147 ? -0.896 0.816 -15.004 1.00 98.31 147 ILE A O 1
ATOM 1169 N N . ALA A 1 148 ? -0.612 1.540 -17.105 1.00 98.19 148 ALA A N 1
ATOM 1170 C CA . ALA A 1 148 ? -2.040 1.657 -17.380 1.00 98.19 148 ALA A CA 1
ATOM 1171 C C . ALA A 1 148 ? -2.762 0.311 -17.217 1.00 98.19 148 ALA A C 1
ATOM 1173 O O . ALA A 1 148 ? -3.860 0.264 -16.659 1.00 98.19 148 ALA A O 1
ATOM 1174 N N . SER A 1 149 ? -2.143 -0.786 -17.670 1.00 98.38 149 SER A N 1
ATOM 1175 C CA . SER A 1 149 ? -2.733 -2.115 -17.530 1.00 98.38 149 SER A CA 1
ATOM 1176 C C . SER A 1 149 ? -2.672 -2.652 -16.100 1.00 98.38 149 SER A C 1
ATOM 1178 O O . SER A 1 149 ? -3.635 -3.256 -15.640 1.00 98.38 149 SER A O 1
ATOM 1180 N N . PHE A 1 150 ? -1.592 -2.372 -15.370 1.00 98.62 150 PHE A N 1
ATOM 1181 C CA . PHE A 1 150 ? -1.475 -2.685 -13.947 1.00 98.62 150 PHE A CA 1
ATOM 1182 C C . PHE A 1 150 ? -2.589 -1.999 -13.134 1.00 98.62 150 PHE A C 1
ATOM 1184 O O . PHE A 1 150 ? -3.317 -2.656 -12.391 1.00 98.62 150 PHE A O 1
ATOM 1191 N N . ASN A 1 151 ? -2.791 -0.694 -13.351 1.00 98.38 151 ASN A N 1
ATOM 1192 C CA . ASN A 1 151 ? -3.748 0.123 -12.593 1.00 98.38 151 ASN A CA 1
ATOM 1193 C C . ASN A 1 151 ? -5.211 -0.284 -12.811 1.00 98.38 151 ASN A C 1
ATOM 1195 O O . ASN A 1 151 ? -6.031 -0.148 -11.911 1.00 98.38 151 ASN A O 1
ATOM 1199 N N . ARG A 1 152 ? -5.567 -0.786 -14.000 1.00 97.25 152 ARG A N 1
ATOM 1200 C CA . ARG A 1 152 ? -6.954 -1.190 -14.298 1.00 97.25 152 ARG A CA 1
ATOM 1201 C C . ARG A 1 152 ? -7.327 -2.583 -13.779 1.00 97.25 152 ARG A C 1
ATOM 1203 O O . ARG A 1 152 ? -8.492 -2.952 -13.889 1.00 97.25 152 ARG A O 1
ATOM 1210 N N . CYS A 1 153 ? -6.377 -3.366 -13.256 1.00 96.25 153 CYS A N 1
ATOM 1211 C CA . CYS A 1 153 ? -6.643 -4.752 -12.848 1.00 96.25 153 CYS A CA 1
ATOM 1212 C C . CYS A 1 153 ? -7.451 -4.866 -11.555 1.00 96.25 153 CYS A C 1
ATOM 1214 O O . CYS A 1 153 ? -8.307 -5.742 -11.443 1.00 96.25 153 CYS A O 1
ATOM 1216 N N . TYR A 1 154 ? -7.201 -3.987 -10.582 1.00 96.06 154 TYR A N 1
ATOM 1217 C CA . TYR A 1 154 ? -7.891 -4.002 -9.294 1.00 96.06 154 TYR A CA 1
ATOM 1218 C C . TYR A 1 154 ? -8.172 -2.574 -8.828 1.00 96.06 154 TYR A C 1
ATOM 1220 O O . TYR A 1 154 ? -7.302 -1.714 -8.902 1.00 96.06 154 TYR A O 1
ATOM 1228 N N . GLY A 1 155 ? -9.365 -2.330 -8.278 1.00 95.31 155 GLY A N 1
ATOM 1229 C CA . GLY A 1 155 ? -9.826 -0.974 -7.947 1.00 95.31 155 GLY A CA 1
ATOM 1230 C C . GLY A 1 155 ? -9.026 -0.229 -6.867 1.00 95.31 155 GLY A C 1
ATOM 1231 O O . GLY A 1 155 ? -9.152 0.984 -6.765 1.00 95.31 155 GLY A O 1
ATOM 1232 N N . LEU A 1 156 ? -8.207 -0.927 -6.071 1.00 97.00 156 LEU A N 1
ATOM 1233 C CA . LEU A 1 156 ? -7.335 -0.341 -5.038 1.00 97.00 156 LEU A CA 1
ATOM 1234 C C . LEU A 1 156 ? -5.842 -0.562 -5.330 1.00 97.00 156 LEU A C 1
ATOM 1236 O O . LEU A 1 156 ? -5.019 -0.516 -4.416 1.00 97.00 156 LEU A O 1
ATOM 1240 N N . THR A 1 157 ? -5.493 -0.856 -6.582 1.00 97.50 157 THR A N 1
ATOM 1241 C CA . THR A 1 157 ? -4.113 -1.082 -7.019 1.00 97.50 157 THR A CA 1
ATOM 1242 C C . THR A 1 157 ? -3.676 0.037 -7.944 1.00 97.50 157 THR A C 1
ATOM 1244 O O . THR A 1 157 ? -4.264 0.246 -9.000 1.00 97.50 157 THR A O 1
ATOM 1247 N N . GLU A 1 158 ? -2.629 0.755 -7.546 1.00 97.88 158 GLU A N 1
ATOM 1248 C CA . GLU A 1 158 ? -2.131 1.901 -8.293 1.00 97.88 158 GLU A CA 1
ATOM 1249 C C . GLU A 1 158 ? -0.604 1.910 -8.364 1.00 97.88 158 GLU A C 1
ATOM 1251 O O . GLU A 1 158 ? 0.092 1.762 -7.360 1.00 97.88 158 GLU A O 1
ATOM 1256 N N . PHE A 1 159 ? -0.099 2.160 -9.565 1.00 98.56 159 PHE A N 1
ATOM 1257 C CA . PHE A 1 159 ? 1.263 2.532 -9.894 1.00 98.56 159 PHE A CA 1
ATOM 1258 C C . PHE A 1 159 ? 1.231 3.980 -10.383 1.00 98.56 159 PHE A C 1
ATOM 1260 O O . PHE A 1 159 ? 0.627 4.304 -11.412 1.00 98.56 159 PHE A O 1
ATOM 1267 N N . VAL A 1 160 ? 1.887 4.853 -9.623 1.00 98.00 160 VAL A N 1
ATOM 1268 C CA . VAL A 1 160 ? 1.863 6.304 -9.797 1.00 98.00 160 VAL A CA 1
ATOM 1269 C C . VAL A 1 160 ? 3.242 6.825 -10.209 1.00 98.00 160 VAL A C 1
ATOM 1271 O O . VAL A 1 160 ? 4.249 6.524 -9.567 1.00 98.00 160 VAL A O 1
ATOM 1274 N N . ASP A 1 161 ? 3.276 7.665 -11.250 1.00 97.44 161 ASP A N 1
ATOM 1275 C CA . ASP A 1 161 ? 4.455 8.472 -11.592 1.00 97.44 161 ASP A CA 1
ATOM 1276 C C . ASP A 1 161 ? 4.660 9.536 -10.505 1.00 97.44 161 ASP A C 1
ATOM 1278 O O . ASP A 1 161 ? 3.875 10.478 -10.372 1.00 97.44 161 ASP A O 1
ATOM 1282 N N . ALA A 1 162 ? 5.704 9.370 -9.694 1.00 96.94 162 ALA A N 1
ATOM 1283 C CA . ALA A 1 162 ? 6.060 10.301 -8.630 1.00 96.94 162 ALA A CA 1
ATOM 1284 C C . ALA A 1 162 ? 6.735 11.576 -9.172 1.00 96.94 162 ALA A C 1
ATOM 1286 O O . ALA A 1 162 ? 6.953 12.528 -8.421 1.00 96.94 162 ALA A O 1
ATOM 1287 N N . GLY A 1 163 ? 7.027 11.637 -10.474 1.00 94.38 163 GLY A N 1
ATOM 1288 C CA . GLY A 1 163 ? 7.756 12.730 -11.102 1.00 94.38 163 GLY A CA 1
ATOM 1289 C C . GLY A 1 163 ? 9.265 12.490 -11.130 1.00 94.38 163 GLY A C 1
ATOM 1290 O O . GLY A 1 163 ? 9.773 11.479 -10.661 1.00 94.38 163 GLY A O 1
ATOM 1291 N N . GLN A 1 164 ? 9.989 13.437 -11.728 1.00 92.31 164 GLN A N 1
ATOM 1292 C CA . GLN A 1 164 ? 11.392 13.243 -12.115 1.00 92.31 164 GLN A CA 1
ATOM 1293 C C . GLN A 1 164 ? 12.413 13.619 -11.040 1.00 92.31 164 GLN A C 1
ATOM 1295 O O . GLN A 1 164 ? 13.594 13.303 -11.190 1.00 92.31 164 GLN A O 1
ATOM 1300 N N . LEU A 1 165 ? 11.983 14.338 -10.000 1.00 90.44 165 LEU A N 1
ATOM 1301 C CA . LEU A 1 165 ? 12.879 14.762 -8.935 1.00 90.44 165 LEU A CA 1
ATOM 1302 C C . LEU A 1 165 ? 13.262 13.560 -8.078 1.00 90.44 165 LEU A C 1
ATOM 1304 O O . LEU A 1 165 ? 12.454 12.667 -7.822 1.00 90.44 165 LEU A O 1
ATOM 1308 N N . LYS A 1 166 ? 14.520 13.561 -7.644 1.00 85.12 166 LYS A N 1
ATOM 1309 C CA . LYS A 1 166 ? 15.042 12.561 -6.720 1.00 85.12 166 LYS A CA 1
ATOM 1310 C C . LYS A 1 166 ? 14.221 12.585 -5.425 1.00 85.12 166 LYS A C 1
ATOM 1312 O O . LYS A 1 166 ? 13.794 13.656 -5.005 1.00 85.12 166 LYS A O 1
ATOM 1317 N N . GLU A 1 167 ? 14.031 11.420 -4.812 1.00 89.00 167 GLU A N 1
ATOM 1318 C CA . GLU A 1 167 ? 13.328 11.233 -3.529 1.00 89.00 167 GLU A CA 1
ATOM 1319 C C . GLU A 1 167 ? 11.811 11.504 -3.563 1.00 89.00 167 GLU A C 1
ATOM 1321 O O . GLU A 1 167 ? 11.149 11.461 -2.526 1.00 89.00 167 GLU A O 1
ATOM 1326 N N . ASN A 1 168 ? 11.212 11.755 -4.736 1.00 94.19 168 ASN A N 1
ATOM 1327 C CA . ASN A 1 168 ? 9.759 11.932 -4.841 1.00 94.19 168 ASN A CA 1
ATOM 1328 C C . ASN A 1 168 ? 8.982 10.646 -4.516 1.00 94.19 168 ASN A C 1
ATOM 1330 O O . ASN A 1 168 ? 7.892 10.725 -3.938 1.00 94.19 168 ASN A O 1
ATOM 1334 N N . ALA A 1 169 ? 9.510 9.480 -4.906 1.00 95.75 169 ALA A N 1
ATOM 1335 C CA . ALA A 1 169 ? 8.936 8.188 -4.542 1.00 95.75 169 ALA A CA 1
ATOM 1336 C C . ALA A 1 169 ? 8.992 8.010 -3.017 1.00 95.75 169 ALA A C 1
ATOM 1338 O O . ALA A 1 169 ? 7.948 7.847 -2.378 1.00 95.75 169 ALA A O 1
ATOM 1339 N N . ASP A 1 170 ? 10.170 8.211 -2.427 1.00 95.38 170 ASP A N 1
ATOM 1340 C CA . ASP A 1 170 ? 10.413 8.076 -0.991 1.00 95.38 170 ASP A CA 1
ATOM 1341 C C . ASP A 1 170 ? 9.568 9.037 -0.169 1.00 95.38 170 ASP A C 1
ATOM 1343 O O . ASP A 1 170 ? 9.020 8.676 0.873 1.00 95.38 170 ASP A O 1
ATOM 1347 N N . PHE A 1 171 ? 9.409 10.272 -0.637 1.00 96.00 171 PHE A N 1
ATOM 1348 C CA . PHE A 1 171 ? 8.527 11.246 -0.010 1.00 96.00 171 PHE A CA 1
ATOM 1349 C C . PHE A 1 171 ? 7.086 10.719 0.103 1.00 96.00 171 PHE A C 1
ATOM 1351 O O . PHE A 1 171 ? 6.473 10.824 1.169 1.00 96.00 171 PHE A O 1
ATOM 1358 N N . LYS A 1 172 ? 6.552 10.104 -0.961 1.00 97.19 172 LYS A N 1
ATOM 1359 C CA . LYS A 1 172 ? 5.187 9.549 -0.971 1.00 97.19 172 LYS A CA 1
ATOM 1360 C C . LYS A 1 172 ? 5.067 8.287 -0.120 1.00 97.19 172 LYS A C 1
ATOM 1362 O O . LYS A 1 172 ? 4.123 8.185 0.664 1.00 97.19 172 LYS A O 1
ATOM 1367 N N . VAL A 1 173 ? 6.018 7.359 -0.242 1.00 97.88 173 VAL A N 1
ATOM 1368 C CA . VAL A 1 173 ? 6.032 6.110 0.538 1.00 97.88 173 VAL A CA 1
ATOM 1369 C C . VAL A 1 173 ? 6.099 6.420 2.034 1.00 97.88 173 VAL A C 1
ATOM 1371 O O . VAL A 1 173 ? 5.272 5.915 2.793 1.00 97.88 173 VAL A O 1
ATOM 1374 N N . ARG A 1 174 ? 7.003 7.314 2.462 1.00 97.25 174 ARG A N 1
ATOM 1375 C CA . ARG A 1 174 ? 7.129 7.719 3.875 1.00 97.25 174 ARG A CA 1
ATOM 1376 C C . ARG A 1 174 ? 5.858 8.380 4.404 1.00 97.25 174 ARG A C 1
ATOM 1378 O O . ARG A 1 174 ? 5.416 8.055 5.504 1.00 97.25 174 ARG A O 1
ATOM 1385 N N . ALA A 1 175 ? 5.240 9.270 3.627 1.00 96.81 175 ALA A N 1
ATOM 1386 C CA . ALA A 1 175 ? 3.999 9.929 4.034 1.00 96.81 175 ALA A CA 1
ATOM 1387 C C . ALA A 1 175 ? 2.855 8.925 4.267 1.00 96.81 175 ALA A C 1
ATOM 1389 O O . ALA A 1 175 ? 2.151 9.017 5.273 1.00 96.81 175 ALA A O 1
ATOM 1390 N N . LEU A 1 176 ? 2.691 7.944 3.374 1.00 97.44 176 LEU A N 1
ATOM 1391 C CA . LEU A 1 176 ? 1.649 6.922 3.507 1.00 97.44 176 LEU A CA 1
ATOM 1392 C C . LEU A 1 176 ? 1.943 5.921 4.618 1.00 97.44 176 LEU A C 1
ATOM 1394 O O . LEU A 1 176 ? 1.021 5.528 5.329 1.00 97.44 176 LEU A O 1
ATOM 1398 N N . LEU A 1 177 ? 3.209 5.542 4.796 1.00 97.38 177 LEU A N 1
ATOM 1399 C CA . LEU A 1 177 ? 3.617 4.678 5.897 1.00 97.38 177 LEU A CA 1
ATOM 1400 C C . LEU A 1 177 ? 3.224 5.308 7.236 1.00 97.38 177 LEU A C 1
ATOM 1402 O O . LEU A 1 177 ? 2.528 4.670 8.019 1.00 97.38 177 LEU A O 1
ATOM 1406 N N . ARG A 1 178 ? 3.574 6.582 7.456 1.00 95.56 178 ARG A N 1
ATOM 1407 C CA . ARG A 1 178 ? 3.207 7.321 8.677 1.00 95.56 178 ARG A CA 1
ATOM 1408 C C . ARG A 1 178 ? 1.695 7.417 8.873 1.00 95.56 178 ARG A C 1
ATOM 1410 O O . ARG A 1 178 ? 1.216 7.258 9.987 1.00 95.56 178 ARG A O 1
ATOM 1417 N N . LEU A 1 179 ? 0.942 7.664 7.799 1.00 95.81 179 LEU A N 1
ATOM 1418 C CA . LEU A 1 179 ? -0.514 7.796 7.874 1.00 95.81 179 LEU A CA 1
ATOM 1419 C C . LEU A 1 179 ? -1.206 6.485 8.277 1.00 95.81 179 LEU A C 1
ATOM 1421 O O . LEU A 1 179 ? -2.196 6.509 9.009 1.00 95.81 179 LEU A O 1
ATOM 1425 N N . TYR A 1 180 ? -0.721 5.348 7.775 1.00 96.69 180 TYR A N 1
ATOM 1426 C CA . TYR A 1 180 ? -1.410 4.064 7.918 1.00 96.69 180 TYR A CA 1
ATOM 1427 C C . TYR A 1 180 ? -0.817 3.127 8.970 1.00 96.69 180 TYR A C 1
ATOM 1429 O O . TYR A 1 180 ? -1.503 2.184 9.375 1.00 96.69 180 TYR A O 1
ATOM 1437 N N . ALA A 1 181 ? 0.399 3.388 9.451 1.00 94.69 181 ALA A N 1
ATOM 1438 C CA . ALA A 1 181 ? 1.037 2.589 10.492 1.00 94.69 181 ALA A CA 1
ATOM 1439 C C . ALA A 1 181 ? 0.141 2.430 11.734 1.00 94.69 181 ALA A C 1
ATOM 1441 O O . ALA A 1 181 ? -0.130 1.302 12.153 1.00 94.69 181 ALA A O 1
ATOM 1442 N N . ASP A 1 182 ? -0.430 3.536 12.215 1.00 90.75 182 ASP A N 1
ATOM 1443 C CA . ASP A 1 182 ? -1.304 3.569 13.397 1.00 90.75 182 ASP A CA 1
ATOM 1444 C C . ASP A 1 182 ? -2.803 3.563 13.055 1.00 90.75 182 ASP A C 1
ATOM 1446 O O . ASP A 1 182 ? -3.664 3.694 13.925 1.00 90.75 182 ASP A O 1
ATOM 1450 N N . ASN A 1 183 ? -3.156 3.385 11.779 1.00 93.81 183 ASN A N 1
ATOM 1451 C CA . ASN A 1 183 ? -4.553 3.315 11.375 1.00 93.81 183 ASN A CA 1
ATOM 1452 C C . ASN A 1 183 ? -5.182 1.986 11.840 1.00 93.81 183 ASN A C 1
ATOM 1454 O O . ASN A 1 183 ? -4.706 0.905 11.484 1.00 93.81 183 ASN A O 1
ATOM 1458 N N . ALA A 1 184 ? -6.281 2.074 12.598 1.00 90.81 184 ALA A N 1
ATOM 1459 C CA . ALA A 1 184 ? -6.977 0.924 13.182 1.00 90.81 184 ALA A CA 1
ATOM 1460 C C . ALA A 1 184 ? -7.623 -0.015 12.144 1.00 90.81 184 ALA A C 1
ATOM 1462 O O . ALA A 1 184 ? -7.729 -1.223 12.383 1.00 90.81 184 ALA A O 1
ATOM 1463 N N . GLN A 1 185 ? -8.045 0.512 10.991 1.00 93.44 185 GLN A N 1
ATOM 1464 C CA . GLN A 1 185 ? -8.612 -0.271 9.885 1.00 93.44 185 GLN A CA 1
ATOM 1465 C C . GLN A 1 185 ? -7.519 -0.930 9.035 1.00 93.44 185 GLN A C 1
ATOM 1467 O O . GLN A 1 185 ? -7.760 -1.983 8.444 1.00 93.44 185 GLN A O 1
ATOM 1472 N N . CYS A 1 186 ? -6.312 -0.354 9.007 1.00 96.56 186 CYS A N 1
ATOM 1473 C CA . CYS A 1 186 ? -5.154 -0.978 8.381 1.00 96.56 186 CYS A CA 1
ATOM 1474 C C . CYS A 1 186 ? -4.675 -2.136 9.264 1.00 96.56 186 CYS A C 1
ATOM 1476 O O . CYS A 1 186 ? -4.072 -1.924 10.312 1.00 96.56 186 CYS A O 1
ATOM 1478 N N . LYS A 1 187 ? -4.952 -3.380 8.882 1.00 96.94 187 LYS A N 1
ATOM 1479 C CA . LYS A 1 187 ? -4.602 -4.552 9.701 1.00 96.94 187 LYS A CA 1
ATOM 1480 C C . LYS A 1 187 ? -3.173 -5.031 9.477 1.00 96.94 187 LYS A C 1
ATOM 1482 O O . LYS A 1 187 ? -2.600 -5.644 10.370 1.00 96.94 187 LYS A O 1
ATOM 1487 N N . HIS A 1 188 ? -2.583 -4.724 8.324 1.00 98.38 188 HIS A N 1
ATOM 1488 C CA . HIS A 1 188 ? -1.209 -5.103 8.006 1.00 98.38 188 HIS A CA 1
ATOM 1489 C C . HIS A 1 188 ? -0.606 -4.192 6.934 1.00 98.38 188 HIS A C 1
ATOM 1491 O O . HIS A 1 188 ? -1.326 -3.699 6.062 1.00 98.38 188 HIS A O 1
ATOM 1497 N N . VAL A 1 189 ? 0.711 -4.007 6.984 1.00 98.56 189 VAL A N 1
ATOM 1498 C CA . VAL A 1 189 ? 1.490 -3.221 6.026 1.00 98.56 189 VAL A CA 1
ATOM 1499 C C . VAL A 1 189 ? 2.606 -4.090 5.455 1.00 98.56 189 VAL A C 1
ATOM 1501 O O . VAL A 1 189 ? 3.469 -4.571 6.187 1.00 98.56 189 VAL A O 1
ATOM 1504 N N . TYR A 1 190 ? 2.603 -4.260 4.138 1.00 98.62 190 TYR A N 1
ATOM 1505 C CA . TYR A 1 190 ? 3.739 -4.779 3.391 1.00 98.62 190 TYR A CA 1
ATOM 1506 C C . TYR A 1 190 ? 4.554 -3.609 2.850 1.00 98.62 190 TYR A C 1
ATOM 1508 O O . TYR A 1 190 ? 3.991 -2.706 2.226 1.00 98.62 190 TYR A O 1
ATOM 1516 N N . LEU A 1 191 ? 5.866 -3.627 3.062 1.00 98.25 191 LEU A N 1
ATOM 1517 C CA . LEU A 1 191 ? 6.761 -2.575 2.593 1.00 98.25 191 LEU A CA 1
ATOM 1518 C C . LEU A 1 191 ? 7.876 -3.156 1.722 1.00 98.25 191 LEU A C 1
ATOM 1520 O O . LEU A 1 191 ? 8.734 -3.895 2.197 1.00 98.25 191 LEU A O 1
ATOM 1524 N N . ALA A 1 192 ? 7.882 -2.767 0.453 1.00 97.31 192 ALA A N 1
ATOM 1525 C CA . ALA A 1 192 ? 8.935 -3.033 -0.518 1.00 97.31 192 ALA A CA 1
ATOM 1526 C C . ALA A 1 192 ? 9.761 -1.755 -0.721 1.00 97.31 192 ALA A C 1
ATOM 1528 O O . ALA A 1 192 ? 9.590 -1.032 -1.700 1.00 97.31 192 ALA A O 1
ATOM 1529 N N . ALA A 1 193 ? 10.620 -1.446 0.252 1.00 95.69 193 ALA A N 1
ATOM 1530 C CA . ALA A 1 19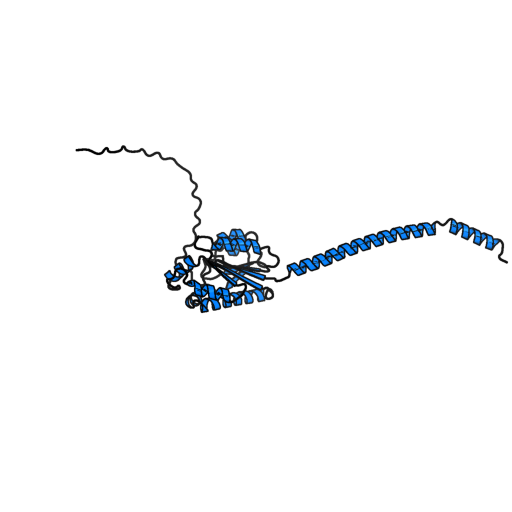3 ? 11.472 -0.251 0.238 1.00 95.69 193 ALA A CA 1
ATOM 1531 C C . ALA A 1 193 ? 12.892 -0.509 0.788 1.00 95.69 193 ALA A C 1
ATOM 1533 O O . ALA A 1 193 ? 13.699 0.400 0.930 1.00 95.69 193 ALA A O 1
ATOM 1534 N N . CYS A 1 194 ? 13.240 -1.775 1.052 1.00 93.94 194 CYS A N 1
ATOM 1535 C CA . CYS A 1 194 ? 14.472 -2.170 1.752 1.00 93.94 194 CYS A CA 1
ATOM 1536 C C . CYS A 1 194 ? 15.791 -2.003 0.971 1.00 93.94 194 CYS A C 1
ATOM 1538 O O . CYS A 1 194 ? 16.823 -2.507 1.407 1.00 93.94 194 CYS A O 1
ATOM 1540 N N . HIS A 1 195 ? 15.762 -1.328 -0.179 1.00 91.31 195 HIS A N 1
ATOM 1541 C CA . HIS A 1 195 ? 16.959 -0.990 -0.950 1.00 91.31 195 HIS A CA 1
ATOM 1542 C C . HIS A 1 195 ? 17.587 0.341 -0.495 1.00 91.31 195 HIS A C 1
ATOM 1544 O O . HIS A 1 195 ? 18.759 0.584 -0.783 1.00 91.31 195 HIS A O 1
ATOM 1550 N N . ASP A 1 196 ? 16.832 1.180 0.228 1.00 91.31 196 ASP A N 1
ATOM 1551 C CA . ASP A 1 196 ? 17.295 2.453 0.779 1.00 91.31 196 ASP A CA 1
ATOM 1552 C C . ASP A 1 196 ? 17.199 2.457 2.311 1.00 91.31 196 ASP A C 1
ATOM 1554 O O . ASP A 1 196 ? 16.124 2.364 2.901 1.00 91.31 196 ASP A O 1
ATOM 1558 N N . VAL A 1 197 ? 18.343 2.615 2.977 1.00 92.50 197 VAL A N 1
ATOM 1559 C CA . VAL A 1 197 ? 18.433 2.722 4.443 1.00 92.50 197 VAL A CA 1
ATOM 1560 C C . VAL A 1 197 ? 17.705 3.949 5.001 1.00 92.50 197 VAL A C 1
ATOM 1562 O O . VAL A 1 197 ? 17.391 3.977 6.192 1.00 92.50 197 VAL A O 1
ATOM 1565 N N . GLY A 1 198 ? 17.374 4.936 4.161 1.00 92.12 198 GLY A N 1
ATOM 1566 C CA . GLY A 1 198 ? 16.573 6.104 4.523 1.00 92.12 198 GLY A CA 1
ATOM 1567 C C . GLY A 1 198 ? 15.176 5.776 5.068 1.00 92.12 198 GLY A C 1
ATOM 1568 O O . GLY A 1 198 ? 14.597 6.596 5.781 1.00 92.12 198 GLY A O 1
ATOM 1569 N N . TYR A 1 199 ? 14.645 4.577 4.807 1.00 95.00 199 TYR A N 1
ATOM 1570 C CA . TYR A 1 199 ? 13.364 4.128 5.367 1.00 95.00 199 TYR A CA 1
ATOM 1571 C C . TYR A 1 199 ? 13.455 3.602 6.804 1.00 95.00 199 TYR A C 1
ATOM 1573 O O . TYR A 1 199 ? 12.430 3.505 7.482 1.00 95.00 199 TYR A O 1
ATOM 1581 N N . ILE A 1 200 ? 14.653 3.282 7.306 1.00 94.69 200 ILE A N 1
ATOM 1582 C CA . ILE A 1 200 ? 14.826 2.696 8.646 1.00 94.69 200 ILE A CA 1
ATOM 1583 C C . ILE A 1 200 ? 14.321 3.647 9.730 1.00 94.69 200 ILE A C 1
ATOM 1585 O O . ILE A 1 200 ? 13.667 3.199 10.668 1.00 94.69 200 ILE A O 1
ATOM 1589 N N . SER A 1 201 ? 14.564 4.954 9.595 1.00 93.62 201 SER A N 1
ATOM 1590 C CA . SER A 1 201 ? 14.100 5.940 10.578 1.00 93.62 201 SER A CA 1
ATOM 1591 C C . SER A 1 201 ? 12.577 5.977 10.710 1.00 93.62 201 SER A C 1
ATOM 1593 O O . SER A 1 201 ? 12.077 6.232 11.800 1.00 93.62 201 SER A O 1
ATOM 1595 N N . GLU A 1 202 ? 11.840 5.685 9.633 1.00 94.12 202 GLU A N 1
ATOM 1596 C CA . GLU A 1 202 ? 10.372 5.613 9.667 1.00 94.12 202 GLU A CA 1
ATOM 1597 C C . GLU A 1 202 ? 9.847 4.312 10.267 1.00 94.12 202 GLU A C 1
ATOM 1599 O O . GLU A 1 202 ? 8.738 4.272 10.791 1.00 94.12 202 GLU A O 1
ATOM 1604 N N . LEU A 1 203 ? 10.632 3.240 10.177 1.00 95.31 203 LEU A N 1
ATOM 1605 C CA . LEU A 1 203 ? 10.274 1.922 10.694 1.00 95.31 203 LEU A CA 1
ATOM 1606 C C . LEU A 1 203 ? 10.713 1.714 12.142 1.00 95.31 203 LEU A C 1
ATOM 1608 O O . LEU A 1 203 ? 10.129 0.885 12.837 1.00 95.31 203 LEU A O 1
ATOM 1612 N N . ALA A 1 204 ? 11.720 2.457 12.604 1.00 94.88 204 ALA A N 1
ATOM 1613 C CA . ALA A 1 204 ? 12.267 2.354 13.951 1.00 94.88 204 ALA A CA 1
ATOM 1614 C C . ALA A 1 204 ? 11.202 2.447 15.067 1.00 94.88 204 ALA A C 1
ATOM 1616 O O . ALA A 1 204 ? 11.282 1.639 15.994 1.00 94.88 204 ALA A O 1
ATOM 1617 N N . PRO A 1 205 ? 10.171 3.320 14.989 1.00 95.50 205 PRO A N 1
ATOM 1618 C CA . PRO A 1 205 ? 9.090 3.348 15.981 1.00 95.50 205 PRO A CA 1
ATOM 1619 C C . PRO A 1 205 ? 8.277 2.047 16.074 1.00 95.50 205 PRO A C 1
ATOM 1621 O O . PRO A 1 205 ? 7.639 1.795 17.091 1.00 95.50 205 PRO A O 1
ATOM 1624 N N . PHE A 1 206 ? 8.305 1.213 15.031 1.00 95.12 206 PHE A N 1
ATOM 1625 C CA . PHE A 1 206 ? 7.529 -0.025 14.917 1.00 95.12 206 PHE A CA 1
ATOM 1626 C C . PHE A 1 206 ? 8.395 -1.288 15.043 1.00 95.12 206 PHE A C 1
ATOM 1628 O O . PHE A 1 206 ? 7.967 -2.382 14.663 1.00 95.12 206 PHE A O 1
ATOM 1635 N N . MET A 1 207 ? 9.620 -1.151 15.556 1.00 95.25 207 MET A N 1
ATOM 1636 C CA . MET A 1 207 ? 10.548 -2.262 15.766 1.00 95.25 207 MET A CA 1
ATOM 1637 C C . MET A 1 207 ? 9.897 -3.396 16.580 1.00 95.25 207 MET A C 1
ATOM 1639 O O . MET A 1 207 ? 9.225 -3.164 17.582 1.00 95.25 207 MET A O 1
ATOM 1643 N N . GLY A 1 208 ? 10.086 -4.636 16.129 1.00 94.69 208 GLY A N 1
ATOM 1644 C CA . GLY A 1 208 ? 9.520 -5.848 16.726 1.00 94.69 208 GLY A CA 1
ATOM 1645 C C . GLY A 1 208 ? 8.052 -6.120 16.374 1.00 94.69 208 GLY A C 1
ATOM 1646 O O . GLY A 1 208 ? 7.524 -7.165 16.751 1.00 94.69 208 GLY A O 1
ATOM 1647 N N . ASN A 1 209 ? 7.375 -5.233 15.635 1.00 95.19 209 ASN A N 1
ATOM 1648 C CA . ASN A 1 209 ? 5.959 -5.389 15.298 1.00 95.19 209 ASN A CA 1
ATOM 1649 C C . ASN A 1 209 ? 5.736 -6.224 14.020 1.00 95.19 209 ASN A C 1
ATOM 1651 O O . ASN A 1 209 ? 5.191 -5.753 13.018 1.00 95.19 209 ASN A O 1
ATOM 1655 N N . SER A 1 210 ? 6.136 -7.495 14.060 1.00 95.00 210 SER A N 1
ATOM 1656 C CA . SER A 1 210 ? 5.941 -8.453 12.958 1.00 95.00 210 SER A CA 1
ATOM 1657 C C . SER A 1 210 ? 4.470 -8.805 12.689 1.00 95.00 210 SER A C 1
ATOM 1659 O O . SER A 1 210 ? 4.126 -9.240 11.591 1.00 95.00 210 SER A O 1
ATOM 1661 N N . ALA A 1 211 ? 3.578 -8.572 13.659 1.00 94.69 211 ALA A N 1
ATOM 1662 C CA . ALA A 1 211 ? 2.137 -8.740 13.479 1.00 94.69 211 ALA A CA 1
ATOM 1663 C C . ALA A 1 211 ? 1.553 -7.697 12.509 1.00 94.69 211 ALA A C 1
ATOM 1665 O O . ALA A 1 211 ? 0.659 -8.014 11.720 1.00 94.69 211 ALA A O 1
ATOM 1666 N N . LYS A 1 212 ? 2.070 -6.461 12.539 1.00 96.31 212 LYS A N 1
ATOM 1667 C CA . LYS A 1 212 ? 1.594 -5.353 11.699 1.00 96.31 212 LYS A CA 1
ATOM 1668 C C . LYS A 1 212 ? 2.418 -5.162 10.427 1.00 96.31 212 LYS A C 1
ATOM 1670 O O . LYS A 1 212 ? 1.839 -4.751 9.426 1.00 96.31 212 LYS A O 1
ATOM 1675 N N . PHE A 1 213 ? 3.720 -5.454 10.444 1.00 97.94 213 PHE A N 1
ATOM 1676 C CA . PHE A 1 213 ? 4.627 -5.133 9.338 1.00 97.94 213 PHE A CA 1
ATOM 1677 C C . PHE A 1 213 ? 5.329 -6.362 8.756 1.00 97.94 213 PHE A C 1
ATOM 1679 O O . PHE A 1 213 ? 5.927 -7.162 9.482 1.00 97.94 213 PHE A O 1
ATOM 1686 N N . THR A 1 214 ? 5.322 -6.444 7.424 1.00 98.25 214 THR A N 1
ATOM 1687 C CA . THR A 1 214 ? 6.150 -7.364 6.638 1.00 98.25 214 THR A CA 1
ATOM 1688 C C . THR A 1 214 ? 6.990 -6.575 5.638 1.00 98.25 214 THR A C 1
ATOM 1690 O O . THR A 1 214 ? 6.468 -5.809 4.830 1.00 98.25 214 THR A O 1
ATOM 1693 N N . LEU A 1 215 ? 8.299 -6.783 5.657 1.00 97.88 215 LEU A N 1
ATOM 1694 C CA . LEU A 1 215 ? 9.227 -6.285 4.657 1.00 97.88 215 LEU A CA 1
ATOM 1695 C C . LEU A 1 215 ? 9.270 -7.265 3.486 1.00 97.88 215 LEU A C 1
ATOM 1697 O O . LEU A 1 215 ? 9.457 -8.469 3.671 1.00 97.88 215 LEU A O 1
ATOM 1701 N N . ILE A 1 216 ? 9.083 -6.752 2.276 1.00 97.00 216 ILE A N 1
ATOM 1702 C CA . ILE A 1 216 ? 9.207 -7.556 1.064 1.00 97.00 216 ILE A CA 1
ATOM 1703 C C . ILE A 1 216 ? 10.680 -7.561 0.675 1.00 97.00 216 ILE A C 1
ATOM 1705 O O . ILE A 1 216 ? 11.268 -6.502 0.504 1.00 97.00 216 ILE A O 1
ATOM 1709 N N . ASN A 1 217 ? 11.268 -8.738 0.510 1.00 93.81 217 ASN A N 1
ATOM 1710 C CA . ASN A 1 217 ? 12.608 -8.904 -0.031 1.00 93.81 217 ASN A CA 1
ATOM 1711 C C . ASN A 1 217 ? 12.542 -9.407 -1.482 1.00 93.81 217 ASN A C 1
ATOM 1713 O O . ASN A 1 217 ? 11.604 -10.102 -1.875 1.00 93.81 217 ASN A O 1
ATOM 1717 N N . SER A 1 218 ? 13.561 -9.077 -2.272 1.00 90.38 218 SER A N 1
ATOM 1718 C CA . SER A 1 218 ? 13.778 -9.644 -3.601 1.00 90.38 218 SER A CA 1
ATOM 1719 C C . SER A 1 218 ? 15.276 -9.851 -3.837 1.00 90.38 218 SER A C 1
ATOM 1721 O O . SER A 1 218 ? 16.055 -8.959 -3.502 1.00 90.38 218 SER A O 1
ATOM 1723 N N . PRO A 1 219 ? 15.715 -10.951 -4.475 1.00 86.25 219 PRO A N 1
ATOM 1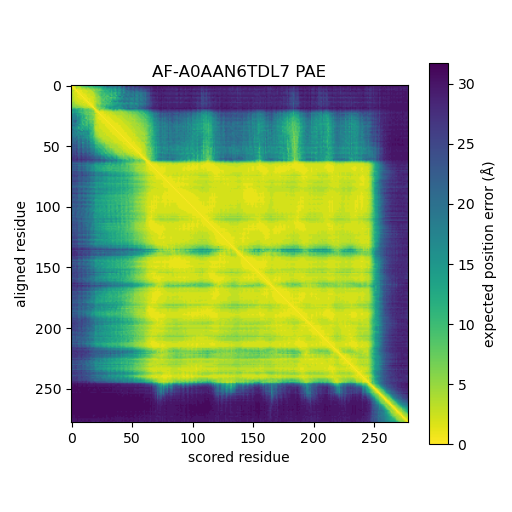724 C CA . PRO A 1 219 ? 17.133 -11.175 -4.766 1.00 86.25 219 PRO A CA 1
ATOM 1725 C C . PRO A 1 219 ? 17.785 -10.066 -5.609 1.00 86.25 219 PRO A C 1
ATOM 1727 O O . PRO A 1 219 ? 18.990 -9.855 -5.525 1.00 86.25 219 PRO A O 1
ATOM 1730 N N . GLY A 1 220 ? 16.994 -9.344 -6.412 1.00 82.88 220 GLY A N 1
ATOM 1731 C CA . GLY A 1 220 ? 17.487 -8.260 -7.264 1.00 82.88 220 GLY A CA 1
ATOM 1732 C C . GLY A 1 220 ? 17.716 -6.927 -6.554 1.00 82.88 220 GLY A C 1
ATOM 1733 O O . GLY A 1 220 ? 18.147 -5.981 -7.213 1.00 82.88 220 GLY A O 1
ATOM 1734 N N . ILE A 1 221 ? 17.436 -6.822 -5.251 1.00 87.00 221 ILE A N 1
ATOM 1735 C CA . ILE A 1 221 ? 17.681 -5.603 -4.473 1.00 87.00 221 ILE A CA 1
ATOM 1736 C C . ILE A 1 221 ? 18.843 -5.781 -3.496 1.00 87.00 221 ILE A C 1
ATOM 1738 O O . ILE A 1 221 ? 19.130 -6.875 -3.017 1.00 87.00 221 ILE A O 1
ATOM 1742 N N . HIS A 1 222 ? 19.493 -4.673 -3.144 1.00 85.69 222 HIS A N 1
ATOM 1743 C CA . HIS A 1 222 ? 20.461 -4.662 -2.054 1.00 85.69 222 HIS A CA 1
ATOM 1744 C C . HIS A 1 222 ? 19.729 -4.562 -0.707 1.00 85.69 222 HIS A C 1
ATOM 1746 O O . HIS A 1 222 ? 19.504 -3.466 -0.193 1.00 85.69 222 HIS A O 1
ATOM 1752 N N . PHE A 1 223 ? 19.337 -5.706 -0.144 1.00 87.06 223 PHE A N 1
ATOM 1753 C CA . PHE A 1 223 ? 18.693 -5.761 1.168 1.00 87.06 223 PHE A CA 1
ATOM 1754 C C . PHE A 1 223 ? 19.718 -5.500 2.280 1.00 87.06 223 PHE A C 1
ATOM 1756 O O . PHE A 1 223 ? 20.609 -6.313 2.523 1.00 87.06 223 PHE A O 1
ATOM 1763 N N . HIS A 1 224 ? 19.608 -4.357 2.959 1.00 87.38 224 HIS A N 1
ATOM 1764 C CA . HIS A 1 224 ? 20.551 -3.999 4.020 1.00 87.38 224 HIS A CA 1
ATOM 1765 C C . HIS A 1 224 ? 20.253 -4.754 5.327 1.00 87.38 224 HIS A C 1
ATOM 1767 O O . HIS A 1 224 ? 19.107 -4.823 5.764 1.00 87.38 224 HIS A O 1
ATOM 1773 N N . GLU A 1 225 ? 21.290 -5.231 6.022 1.00 88.50 225 GLU A N 1
ATOM 1774 C CA . GLU A 1 225 ? 21.163 -5.999 7.278 1.00 88.50 225 GLU A CA 1
ATOM 1775 C C . GLU A 1 225 ? 20.439 -5.238 8.409 1.00 88.50 225 GLU A C 1
ATOM 1777 O O . GLU A 1 225 ? 19.844 -5.842 9.299 1.00 88.50 225 GLU A O 1
ATOM 1782 N N . GLU A 1 226 ? 20.418 -3.903 8.360 1.00 91.19 226 GLU A N 1
ATOM 1783 C CA . GLU A 1 226 ? 19.733 -3.072 9.354 1.00 91.19 226 GLU A CA 1
ATOM 1784 C C . GLU A 1 226 ? 18.214 -3.289 9.327 1.00 91.19 226 GLU A C 1
ATOM 1786 O O . GLU A 1 226 ? 17.561 -3.177 10.361 1.00 91.19 226 GLU A O 1
ATOM 1791 N N . PHE A 1 227 ? 17.645 -3.678 8.180 1.00 93.50 227 PHE A N 1
ATOM 1792 C CA . PHE A 1 227 ? 16.231 -4.043 8.094 1.00 93.50 227 PHE A CA 1
ATOM 1793 C C . PHE A 1 227 ? 15.920 -5.332 8.857 1.00 93.50 227 PHE A C 1
ATOM 1795 O O . PHE A 1 227 ? 14.860 -5.439 9.471 1.00 93.50 227 PHE A O 1
ATOM 1802 N N . THR A 1 228 ? 16.853 -6.287 8.895 1.00 93.00 228 THR A N 1
ATOM 1803 C CA . THR A 1 228 ? 16.704 -7.517 9.688 1.00 93.00 228 THR A CA 1
ATOM 1804 C C . THR A 1 228 ? 16.669 -7.208 11.184 1.00 93.00 228 THR A C 1
ATOM 1806 O O . THR A 1 228 ? 15.904 -7.820 11.930 1.00 93.00 228 THR A O 1
ATOM 1809 N N . LYS A 1 229 ? 17.441 -6.206 11.628 1.00 94.12 229 LYS A N 1
ATOM 1810 C CA . LYS A 1 229 ? 17.485 -5.772 13.035 1.00 94.12 229 LYS A CA 1
ATOM 1811 C C . LYS A 1 229 ? 16.163 -5.171 13.525 1.00 94.12 229 LYS A C 1
ATOM 1813 O O . LYS A 1 229 ? 15.955 -5.094 14.731 1.00 94.12 229 LYS A O 1
ATOM 1818 N N . LEU A 1 230 ? 15.255 -4.790 12.622 1.00 94.38 230 LEU A N 1
ATOM 1819 C CA . LEU A 1 230 ? 13.939 -4.260 12.985 1.00 94.38 230 LEU A CA 1
ATOM 1820 C C . LEU A 1 230 ? 12.982 -5.326 13.540 1.00 94.38 230 LEU A C 1
ATOM 1822 O O . LEU A 1 230 ? 11.953 -4.960 14.099 1.00 94.38 230 LEU A O 1
ATOM 1826 N N . GLY A 1 231 ? 13.268 -6.625 13.382 1.00 93.62 231 GLY A N 1
ATOM 1827 C CA . GLY A 1 231 ? 12.421 -7.700 13.920 1.00 93.62 231 GLY A CA 1
ATOM 1828 C C . GLY A 1 231 ? 11.018 -7.784 13.298 1.00 93.62 231 GLY A C 1
ATOM 1829 O O . GLY A 1 231 ? 10.088 -8.283 13.930 1.00 93.62 231 GLY A O 1
ATOM 1830 N N . MET A 1 232 ? 10.847 -7.266 12.080 1.00 95.81 232 MET A N 1
ATOM 1831 C CA . MET A 1 232 ? 9.610 -7.364 11.296 1.00 95.81 232 MET A CA 1
ATOM 1832 C C . MET A 1 232 ? 9.567 -8.685 10.513 1.00 95.81 232 MET A C 1
ATOM 1834 O O . MET A 1 232 ? 10.596 -9.340 10.335 1.00 95.81 232 MET A O 1
ATOM 1838 N N . GLY A 1 233 ? 8.387 -9.085 10.025 1.00 95.56 233 GLY A N 1
ATOM 1839 C CA . GLY A 1 233 ? 8.303 -10.221 9.103 1.00 95.56 233 GLY A CA 1
ATOM 1840 C C . GLY A 1 233 ? 9.077 -9.916 7.819 1.00 95.56 233 GLY A C 1
ATOM 1841 O O . GLY A 1 233 ? 9.061 -8.778 7.365 1.00 95.56 233 GLY A O 1
ATOM 1842 N N . ILE A 1 234 ? 9.751 -10.901 7.227 1.00 96.62 234 ILE A N 1
ATOM 1843 C CA . ILE A 1 234 ? 10.407 -10.751 5.920 1.00 96.62 234 ILE A CA 1
ATOM 1844 C C . ILE A 1 234 ? 9.856 -11.831 4.998 1.00 96.62 234 ILE A C 1
ATOM 1846 O O . ILE A 1 234 ? 9.899 -13.014 5.336 1.00 96.62 234 ILE A O 1
ATOM 1850 N N . GLU A 1 235 ? 9.335 -11.431 3.842 1.00 96.56 235 GLU A N 1
ATOM 1851 C CA . GLU A 1 235 ? 8.792 -12.352 2.842 1.00 96.56 235 GLU A CA 1
ATOM 1852 C C . GLU A 1 235 ? 9.340 -12.042 1.451 1.00 96.56 235 GLU A C 1
ATOM 1854 O O . GLU A 1 235 ? 9.576 -10.889 1.104 1.00 96.56 235 GLU A O 1
ATOM 1859 N N . GLU A 1 236 ? 9.544 -13.079 0.644 1.00 94.81 236 GLU A N 1
ATOM 1860 C CA . GLU A 1 236 ? 10.021 -12.958 -0.733 1.00 94.81 236 GLU A CA 1
ATOM 1861 C C . GLU A 1 236 ? 8.862 -13.207 -1.701 1.00 94.81 236 GLU A C 1
ATOM 1863 O O . GLU A 1 236 ? 8.258 -14.279 -1.677 1.00 94.81 236 GLU A O 1
ATOM 1868 N N . PHE A 1 237 ? 8.567 -12.240 -2.573 1.00 92.75 237 PHE A N 1
ATOM 1869 C CA . PHE A 1 237 ? 7.520 -12.372 -3.596 1.00 92.75 237 PHE A CA 1
ATOM 1870 C C . PHE A 1 237 ? 8.148 -12.792 -4.923 1.00 92.75 237 PHE A C 1
ATOM 1872 O O . PHE A 1 237 ? 8.524 -11.969 -5.767 1.00 92.75 237 PHE A O 1
ATOM 1879 N N . ARG A 1 238 ? 8.322 -14.106 -5.076 1.00 88.25 238 ARG A N 1
ATOM 1880 C CA . ARG A 1 238 ? 9.081 -14.702 -6.180 1.00 88.25 238 ARG A CA 1
ATOM 1881 C C . ARG A 1 238 ? 8.421 -14.430 -7.528 1.00 88.25 238 ARG A C 1
ATOM 1883 O O . ARG A 1 238 ? 7.214 -14.544 -7.683 1.00 88.25 238 ARG A O 1
ATOM 1890 N N . GLY A 1 239 ? 9.233 -14.077 -8.521 1.00 90.81 239 GLY A N 1
ATOM 1891 C CA . GLY A 1 239 ? 8.772 -13.830 -9.892 1.00 90.81 239 GLY A CA 1
ATOM 1892 C C . GLY A 1 239 ? 8.057 -12.492 -10.111 1.00 90.81 239 GLY A C 1
ATOM 1893 O O . GLY A 1 239 ? 7.923 -12.078 -11.259 1.00 90.81 239 GLY A O 1
ATOM 1894 N N . VAL A 1 240 ? 7.658 -11.778 -9.050 1.00 95.94 240 VAL A N 1
ATOM 1895 C CA . VAL A 1 240 ? 7.053 -10.440 -9.163 1.00 95.94 240 VAL A CA 1
ATOM 1896 C C . VAL A 1 240 ? 8.124 -9.407 -9.507 1.00 95.94 240 VAL A C 1
ATOM 1898 O O . VAL A 1 240 ? 8.037 -8.708 -10.518 1.00 95.94 240 VAL A O 1
ATOM 1901 N N . PHE A 1 241 ? 9.167 -9.339 -8.684 1.00 96.38 241 PHE A N 1
ATOM 1902 C CA . PHE A 1 241 ? 10.286 -8.421 -8.867 1.00 96.38 241 PHE A CA 1
ATOM 1903 C C . PHE A 1 241 ? 11.466 -9.115 -9.545 1.00 96.38 241 PHE A C 1
ATOM 1905 O O . PHE A 1 241 ? 11.540 -10.346 -9.628 1.00 96.38 241 PHE A O 1
ATOM 1912 N N . ARG A 1 242 ? 12.401 -8.318 -10.065 1.00 93.31 242 ARG A N 1
ATOM 1913 C CA . ARG A 1 242 ? 13.633 -8.850 -10.655 1.00 93.31 242 ARG A CA 1
ATOM 1914 C C . ARG A 1 242 ? 14.466 -9.573 -9.606 1.00 93.31 242 ARG A C 1
ATOM 1916 O O . ARG A 1 242 ? 14.579 -9.124 -8.467 1.00 93.31 242 ARG A O 1
ATOM 1923 N N . SER A 1 243 ? 15.093 -10.664 -10.031 1.00 89.62 243 SER A N 1
ATOM 1924 C CA . SER A 1 243 ? 16.092 -11.406 -9.256 1.00 89.62 243 SER A CA 1
ATOM 1925 C C . SER A 1 243 ? 17.510 -10.862 -9.449 1.00 89.62 243 SER A C 1
ATOM 1927 O O . SER A 1 243 ? 18.407 -11.211 -8.690 1.00 89.62 243 SER A O 1
ATOM 1929 N N . THR A 1 244 ? 17.715 -10.005 -10.453 1.00 87.69 244 THR A N 1
ATOM 1930 C CA . THR A 1 244 ? 18.995 -9.367 -10.770 1.00 87.69 244 THR A CA 1
ATOM 1931 C C . THR A 1 244 ? 18.870 -7.845 -10.673 1.00 87.69 244 THR A C 1
ATOM 1933 O O . THR A 1 244 ? 17.868 -7.291 -11.140 1.00 87.69 244 THR A O 1
ATOM 1936 N N . PRO A 1 245 ? 19.865 -7.143 -10.099 1.00 84.19 245 PRO A N 1
ATOM 1937 C CA . PRO A 1 245 ? 19.866 -5.686 -10.068 1.00 84.19 245 PRO A CA 1
ATOM 1938 C C . PRO A 1 245 ? 19.806 -5.067 -11.471 1.00 84.19 245 PRO A C 1
ATOM 1940 O O . PRO A 1 245 ? 20.298 -5.624 -12.456 1.00 84.19 245 PRO A O 1
ATOM 1943 N N . LEU A 1 246 ? 19.217 -3.876 -11.574 1.00 80.75 246 LEU A N 1
ATOM 1944 C CA . LEU A 1 246 ? 19.281 -3.073 -12.793 1.00 80.75 246 LEU A CA 1
ATOM 1945 C C . LEU A 1 246 ? 20.660 -2.396 -12.860 1.00 80.75 246 LEU A C 1
ATOM 1947 O O . LEU A 1 246 ? 20.931 -1.453 -12.113 1.00 80.75 246 LEU A O 1
ATOM 1951 N N . GLU A 1 247 ? 21.544 -2.895 -13.730 1.00 63.41 247 GLU A N 1
ATOM 1952 C CA . GLU A 1 247 ? 22.878 -2.317 -13.924 1.00 63.41 247 GLU A CA 1
ATOM 1953 C C . GLU A 1 247 ? 22.778 -0.819 -14.264 1.00 63.41 247 GLU A C 1
ATOM 1955 O O . GLU A 1 247 ? 22.082 -0.409 -15.194 1.00 63.41 247 GLU A O 1
ATOM 1960 N N . GLY A 1 248 ? 23.455 0.019 -13.470 1.00 53.38 248 GLY A N 1
ATOM 1961 C CA . GLY A 1 248 ? 23.425 1.480 -13.599 1.00 53.38 248 GLY A CA 1
ATOM 1962 C C . GLY A 1 248 ? 22.543 2.219 -12.584 1.00 53.38 248 GLY A C 1
ATOM 1963 O O . GLY A 1 248 ? 22.584 3.451 -12.557 1.00 53.38 248 GLY A O 1
ATOM 1964 N N . SER A 1 249 ? 21.811 1.511 -11.715 1.00 45.16 249 SER A N 1
ATOM 1965 C CA . SER A 1 249 ? 21.267 2.088 -10.478 1.00 45.16 249 SER A CA 1
ATOM 1966 C C . SER A 1 249 ? 22.394 2.207 -9.449 1.00 45.16 249 SER A C 1
ATOM 1968 O O . SER A 1 249 ? 22.602 1.316 -8.628 1.00 45.16 249 SER A O 1
ATOM 1970 N N . LEU A 1 250 ? 23.202 3.266 -9.539 1.00 36.41 250 LEU A N 1
ATOM 1971 C CA . LEU A 1 250 ? 24.211 3.539 -8.514 1.00 36.41 250 LEU A CA 1
ATOM 1972 C C . LEU A 1 250 ? 23.508 3.702 -7.154 1.00 36.41 250 LEU A C 1
ATOM 1974 O O . LEU A 1 250 ? 22.557 4.483 -7.076 1.00 36.41 250 LEU A O 1
ATOM 1978 N N . PRO A 1 251 ? 23.964 3.020 -6.087 1.00 37.00 251 PRO A N 1
ATOM 1979 C CA . PRO A 1 251 ? 23.420 3.238 -4.757 1.00 37.00 251 PRO A CA 1
ATOM 1980 C C . PRO A 1 251 ? 23.623 4.700 -4.353 1.00 37.00 251 PRO A C 1
ATOM 1982 O O . PRO A 1 251 ? 24.676 5.302 -4.595 1.00 37.00 251 PRO A O 1
ATOM 1985 N N . PHE A 1 252 ? 22.593 5.274 -3.737 1.00 39.12 252 PHE A N 1
ATOM 1986 C CA . PHE A 1 252 ? 22.658 6.574 -3.091 1.00 39.12 252 PHE A CA 1
ATOM 1987 C C . PHE A 1 252 ? 23.837 6.593 -2.109 1.00 39.12 252 PHE A C 1
ATOM 1989 O O . PHE A 1 252 ? 23.863 5.847 -1.134 1.00 39.12 252 PHE A O 1
ATOM 1996 N N . ARG A 1 253 ? 24.826 7.458 -2.356 1.00 31.62 253 ARG A N 1
ATOM 1997 C CA . ARG A 1 253 ? 25.832 7.821 -1.356 1.00 31.62 253 ARG A CA 1
ATOM 1998 C C . ARG A 1 253 ? 25.305 9.057 -0.627 1.00 31.62 253 ARG A C 1
ATOM 2000 O O . ARG A 1 253 ? 25.141 10.086 -1.290 1.00 31.62 253 ARG A O 1
ATOM 2007 N N . PRO A 1 254 ? 25.041 9.003 0.690 1.00 33.00 254 PRO A N 1
ATOM 2008 C CA . PRO A 1 254 ? 24.707 10.203 1.438 1.00 33.00 254 PRO A CA 1
ATOM 2009 C C . PRO A 1 254 ? 25.876 11.178 1.315 1.00 33.00 254 PRO A C 1
ATOM 2011 O O . PRO A 1 254 ? 27.022 10.824 1.603 1.00 33.00 254 PRO A O 1
ATOM 2014 N N . LEU A 1 255 ? 25.602 12.401 0.865 1.00 33.09 255 LEU A N 1
ATOM 2015 C CA . LEU A 1 255 ? 26.548 13.498 1.016 1.00 33.09 255 LEU A CA 1
ATOM 2016 C C . LEU A 1 255 ? 26.654 13.768 2.517 1.00 33.09 255 LEU A C 1
ATOM 2018 O O . LEU A 1 255 ? 25.793 14.418 3.105 1.00 33.09 255 LEU A O 1
ATOM 2022 N N . THR A 1 256 ? 27.695 13.237 3.154 1.00 34.81 256 THR A N 1
ATOM 2023 C CA . THR A 1 256 ? 28.094 13.689 4.484 1.00 34.81 256 THR A CA 1
ATOM 2024 C C . THR A 1 256 ? 28.338 15.187 4.394 1.00 34.81 256 THR A C 1
ATOM 2026 O O . THR A 1 256 ? 29.176 15.621 3.602 1.00 34.81 256 THR A O 1
ATOM 2029 N N . SER A 1 257 ? 27.584 15.958 5.178 1.00 37.84 257 SER A N 1
ATOM 2030 C CA . SER A 1 257 ? 27.789 17.389 5.389 1.00 37.84 257 SER A CA 1
ATOM 2031 C C . SER A 1 257 ? 29.280 17.660 5.592 1.00 37.84 257 SER A C 1
ATOM 2033 O O . SER A 1 257 ? 29.862 17.289 6.614 1.00 37.84 257 SER A O 1
ATOM 2035 N N . HIS A 1 258 ? 29.927 18.246 4.583 1.00 36.88 258 HIS A N 1
ATOM 2036 C CA . HIS A 1 258 ? 31.2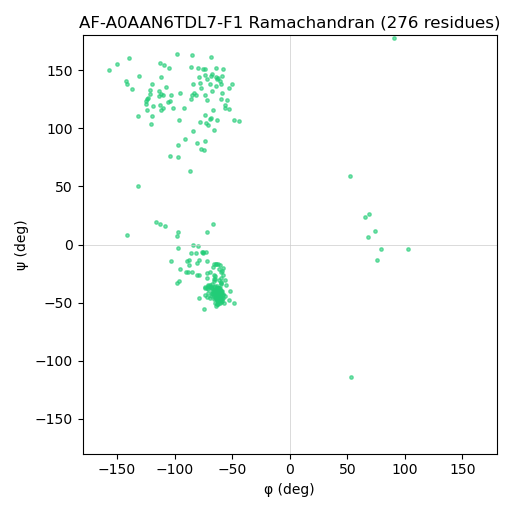83 18.732 4.739 1.00 36.88 258 HIS A CA 1
ATOM 2037 C C . HIS A 1 258 ? 31.216 19.936 5.669 1.00 36.88 258 HIS A C 1
ATOM 2039 O O . HIS A 1 258 ? 30.739 21.008 5.306 1.00 36.88 258 HIS A O 1
ATOM 2045 N N . ASN A 1 259 ? 31.701 19.706 6.884 1.00 33.34 259 ASN A N 1
ATOM 2046 C CA . ASN A 1 259 ? 32.025 20.714 7.871 1.00 33.34 259 ASN A CA 1
ATOM 2047 C C . ASN A 1 259 ? 32.864 21.809 7.190 1.00 33.34 259 ASN A C 1
ATOM 2049 O O . ASN A 1 259 ? 34.023 21.579 6.830 1.00 33.34 259 ASN A O 1
ATOM 2053 N N . VAL A 1 260 ? 32.266 22.980 6.963 1.00 35.88 260 VAL A N 1
ATOM 2054 C CA . VAL A 1 260 ? 32.950 24.153 6.414 1.00 35.88 260 VAL A CA 1
ATOM 2055 C C . VAL A 1 260 ? 33.816 24.722 7.528 1.00 35.88 260 VAL A C 1
ATOM 2057 O O . VAL A 1 260 ? 33.429 25.653 8.224 1.00 35.88 260 VAL A O 1
ATOM 2060 N N . ASN A 1 261 ? 34.995 24.137 7.728 1.00 32.31 261 ASN A N 1
ATOM 2061 C CA . ASN A 1 261 ? 36.035 24.783 8.511 1.00 32.31 261 ASN A CA 1
ATOM 2062 C C . ASN A 1 261 ? 36.897 25.589 7.538 1.00 32.31 261 ASN A C 1
ATOM 2064 O O . ASN A 1 261 ? 37.833 25.078 6.919 1.00 32.31 261 ASN A O 1
ATOM 2068 N N . ALA A 1 262 ? 36.505 26.847 7.346 1.00 35.88 262 ALA A N 1
ATOM 2069 C CA . ALA A 1 262 ? 37.244 27.814 6.558 1.00 35.88 262 ALA A CA 1
ATOM 2070 C C . ALA A 1 262 ? 38.614 28.061 7.208 1.00 35.88 262 ALA A C 1
ATOM 2072 O O . ALA A 1 262 ? 38.719 28.729 8.234 1.00 35.88 262 ALA A O 1
ATOM 2073 N N . LYS A 1 263 ? 39.680 27.541 6.595 1.00 34.72 263 LYS A N 1
ATOM 2074 C CA . LYS A 1 263 ? 41.025 28.092 6.770 1.00 34.72 263 LYS A CA 1
ATOM 2075 C C . LYS A 1 263 ? 41.297 29.041 5.612 1.00 34.72 263 LYS A C 1
ATOM 2077 O O . LYS A 1 263 ? 41.483 28.625 4.474 1.00 34.72 263 LYS A O 1
ATOM 2082 N N . SER A 1 264 ? 41.288 30.325 5.939 1.00 36.34 264 SER A N 1
ATOM 2083 C CA . SER A 1 264 ? 41.770 31.424 5.114 1.00 36.34 264 SER A CA 1
ATOM 2084 C C . SER A 1 264 ? 43.230 31.196 4.712 1.00 36.34 264 SER A C 1
ATOM 2086 O O . SER A 1 264 ? 44.111 31.177 5.571 1.00 36.34 264 SER A O 1
ATOM 2088 N N . ALA A 1 265 ? 43.483 31.074 3.411 1.00 35.72 265 ALA A N 1
ATOM 2089 C CA . ALA A 1 265 ? 44.799 31.264 2.817 1.00 35.72 265 ALA A CA 1
ATOM 2090 C C . ALA A 1 265 ? 44.687 32.396 1.793 1.00 35.72 265 ALA A C 1
ATOM 2092 O O . ALA A 1 265 ? 44.117 32.243 0.715 1.00 35.72 265 ALA A O 1
ATOM 2093 N N . THR A 1 266 ? 45.185 33.562 2.183 1.00 37.66 266 THR A N 1
ATOM 2094 C CA . THR A 1 266 ? 45.313 34.758 1.358 1.00 37.66 266 THR A CA 1
ATOM 2095 C C . THR A 1 266 ? 46.343 34.485 0.259 1.00 37.66 266 THR A C 1
ATOM 2097 O O . THR A 1 266 ? 47.516 34.278 0.562 1.00 37.66 266 THR A O 1
ATOM 2100 N N . GLN A 1 267 ? 45.930 34.487 -1.011 1.00 37.47 267 GLN A N 1
ATOM 2101 C CA . GLN A 1 267 ? 46.851 34.564 -2.148 1.00 37.47 267 GLN A CA 1
ATOM 2102 C C . GLN A 1 267 ? 46.685 35.900 -2.870 1.00 37.47 267 GLN A C 1
ATOM 2104 O O . GLN A 1 267 ? 45.578 36.346 -3.163 1.00 37.47 267 GLN A O 1
ATOM 2109 N N . ALA A 1 268 ? 47.832 36.543 -3.077 1.00 38.50 268 ALA A N 1
ATOM 2110 C CA . ALA A 1 268 ? 48.009 37.870 -3.635 1.00 38.50 268 ALA A CA 1
ATOM 2111 C C . ALA A 1 268 ? 47.633 37.944 -5.124 1.00 38.50 268 ALA A C 1
ATOM 2113 O O . ALA A 1 268 ? 47.872 37.018 -5.897 1.00 38.50 268 ALA A O 1
ATOM 2114 N N . ILE A 1 269 ? 47.077 39.090 -5.512 1.00 40.81 269 ILE A N 1
ATOM 2115 C CA . ILE A 1 269 ? 46.677 39.442 -6.878 1.00 40.81 269 ILE A CA 1
ATOM 2116 C C . ILE A 1 269 ? 47.910 39.958 -7.649 1.00 40.81 269 ILE A C 1
ATOM 2118 O O . ILE A 1 269 ? 48.575 40.865 -7.143 1.00 40.81 269 ILE A O 1
ATOM 2122 N N . PRO A 1 270 ? 48.221 39.468 -8.865 1.00 43.81 270 PRO A N 1
ATOM 2123 C CA . PRO A 1 270 ? 49.197 40.110 -9.745 1.00 43.81 270 PRO A CA 1
ATOM 2124 C C . PRO A 1 270 ? 48.549 41.223 -10.601 1.00 43.81 270 PRO A C 1
ATOM 2126 O O . PRO A 1 270 ? 47.350 41.163 -10.886 1.00 43.81 270 PRO A O 1
ATOM 2129 N N . PRO A 1 271 ? 49.312 42.250 -11.028 1.00 42.81 271 PRO A N 1
ATOM 2130 C CA . PRO A 1 271 ? 48.753 43.454 -11.636 1.00 42.81 271 PRO A CA 1
ATOM 2131 C C . PRO A 1 271 ? 48.385 43.277 -13.117 1.00 42.81 271 PRO A C 1
ATOM 2133 O O . PRO A 1 271 ? 48.980 42.490 -13.855 1.00 42.81 271 PRO A O 1
ATOM 2136 N N . ALA A 1 272 ? 47.397 44.066 -13.542 1.00 41.50 272 ALA A N 1
ATOM 2137 C CA . ALA A 1 272 ? 46.847 44.113 -14.891 1.00 41.50 272 ALA A CA 1
ATOM 2138 C C . ALA A 1 272 ? 47.833 44.701 -15.920 1.00 41.50 272 ALA A C 1
ATOM 2140 O O . ALA A 1 272 ? 48.482 45.717 -15.670 1.00 41.50 272 ALA A O 1
ATOM 2141 N N . LYS A 1 273 ? 47.895 44.093 -17.112 1.00 46.28 273 LYS A N 1
ATOM 2142 C CA . LYS A 1 273 ? 48.567 44.660 -18.292 1.00 46.28 273 LYS A CA 1
ATOM 2143 C C . LYS A 1 273 ? 47.645 45.669 -18.985 1.00 46.28 273 LYS A C 1
ATOM 2145 O O . LYS A 1 273 ? 46.507 45.336 -19.305 1.00 46.28 273 LYS A O 1
ATOM 2150 N N . GLN A 1 274 ? 48.153 46.875 -19.235 1.00 53.31 274 GLN A N 1
ATOM 2151 C CA . GLN A 1 274 ? 47.523 47.876 -20.105 1.00 53.31 274 GLN A CA 1
ATOM 2152 C C . GLN A 1 274 ? 47.704 47.512 -21.593 1.00 53.31 274 GLN A C 1
ATOM 2154 O O . GLN A 1 274 ? 48.710 46.886 -21.940 1.00 53.31 274 GLN A O 1
ATOM 2159 N N . PRO A 1 275 ? 46.775 47.911 -22.481 1.00 49.19 275 PRO A N 1
ATOM 2160 C CA . PRO A 1 275 ? 46.914 47.713 -23.919 1.00 49.19 275 PRO A CA 1
ATOM 2161 C C . PRO A 1 275 ? 47.752 48.835 -24.557 1.00 49.19 275 PRO A C 1
ATOM 2163 O O . PRO A 1 275 ? 47.575 50.008 -24.233 1.00 49.19 275 PRO A O 1
ATOM 2166 N N . LEU A 1 276 ? 48.647 48.476 -25.485 1.00 50.31 276 LEU A N 1
ATOM 2167 C CA . LEU A 1 276 ? 49.301 49.438 -26.375 1.00 50.31 276 LEU A CA 1
ATOM 2168 C C . LEU A 1 276 ? 48.304 49.913 -27.439 1.00 50.31 276 LEU A C 1
ATOM 2170 O O . LEU A 1 276 ? 47.696 49.100 -28.136 1.00 50.31 276 LEU A O 1
ATOM 2174 N N . VAL A 1 277 ? 48.191 51.232 -27.574 1.00 50.66 277 VAL A N 1
ATOM 2175 C CA . VAL A 1 277 ? 47.624 51.916 -28.736 1.00 50.66 277 VAL A CA 1
ATOM 2176 C C . VAL A 1 277 ? 48.799 52.469 -29.544 1.00 50.66 277 VAL A C 1
ATOM 2178 O O . VAL A 1 277 ? 49.623 53.177 -28.970 1.00 50.66 277 VAL A O 1
ATOM 2181 N N . SER A 1 278 ? 48.798 52.149 -30.847 1.00 52.22 278 SER A N 1
ATOM 2182 C CA . SER A 1 278 ? 49.646 52.647 -31.957 1.00 52.22 278 SER A CA 1
ATOM 2183 C C . SER A 1 278 ? 51.159 52.454 -31.860 1.00 52.22 278 SER A C 1
ATOM 2185 O O . SER A 1 278 ? 51.799 53.103 -31.010 1.00 52.22 278 SER A O 1
#

Mean predicted aligned error: 12.54 Å

Secondary structure (DSSP, 8-state):
---HHHHHHHHHHHHHHHH-THHHHHHHHHHHHHHHHHHHHHHHHHHHHHHHHHHHHHHHHTSS-EEEEEEETTTSPBPHHHHHTHHHHHHHHHHHHHHHHHHHHHHHT-TTSEEEEEEEE-HHHHHHHHHHTTSS-SSTTTTHHHHHHHHTTSTTEEEEE--SSTTHHHHHHHHHHHHHHT-SSEEEEEEE-TT-GGGHHHHGGGTT-TTTEEEEE-TTS---HHHHTT--EEEE-TTTB-SS--TT-PPPPP-------------PPPPPPPPPP-

Radius of gyration: 38.27 Å; Cα contacts (8 Å, |Δi|>4): 365; chains: 1; bounding box: 119×70×114 Å

Sequence (278 aa):
MLTDQEIARAAARLAEFRRSDALSQLLDQYEVLLDDYKRLKSDYEEEREAREKYKQMARDQERNPFVLVLVDGDGYVFNESLIAQRAEGGSSAAQMLNDEIKASLRRKGLEHCQVMVRIYANVFGLSKALSKVGLGGNESRSLGPFIASFNRCYGLTEFVDAGQLKENADFKVRALLRLYADNAQCKHVYLAACHDVGYISELAPFMGNSAKFTLINSPGIHFHEEFTKLGMGIEEFRGVFRSTPLEGSLPFRPLTSHNVNAKSATQAIPPAKQPLVS

InterPro domains:
  IPR057683 Domain of unknown function DUF7923 [PF25540] (61-241)

Nearest PDB structures (foldseek):
  5tvg-assembly4_B  TM=4.730E-01  e=5.957E-02  Burkholderia vietnamiensis G4
  5tvg-assembly6_H  TM=4.501E-01  e=1.087E-01  Burkholderia vietnamiensis G4
  3ewd-assembly1_A  TM=2.617E-01  e=7.437E-01  Plasmodium vivax
  6y3x-assembly1_A  TM=4.523E-01  e=5.090E+00  Francisella tularensis subsp. novicida
  1wxj-assembly1_A  TM=3.229E-01  e=6.874E+00  Thermus thermophilus HB8

Organism: NCBI:txid2074819

pLDDT: mean 85.72, std 18.12, range [31.62, 98.75]

Foldseek 3Di:
DDDPVVVVVVVVVVVVVVVPCVVVVVVVVVVVVVVVVVVVVVVVVVVVVVVVVVVVVVVVLQPQFAAEEQAACQFFPFALVLLQVQQVSLLVLLVLVVVLVCVVCVVLVNNVHHYAYEYEYQQQVVLVLCVVVVSADPDSNRNVSSQVNNPPNDVRHHYDNLHDDPCSSVVVSLVVCVVQVPRSSHQAYEYHDQQDPVCLVSLQVVQLVQRHYEYEDALQGDRDCSVVRSNHHYYYSPNSGYNHHRPPPDRDDPPDPDDPPDDDDDDDDDDDDDDDDD

Solvent-accessible surface area (backbone atoms only — not comparable to full-atom values): 15457 Å² total; per-residue (Å²): 130,86,50,72,67,55,54,52,50,50,51,51,52,52,53,47,56,73,65,46,58,58,65,58,55,50,50,54,53,49,52,53,51,51,50,53,48,51,50,53,49,49,54,50,50,53,52,50,50,51,51,52,51,49,53,50,54,53,52,61,50,58,51,80,34,24,30,42,34,43,32,35,39,75,65,56,42,61,16,66,78,33,52,66,47,31,38,64,14,16,36,51,45,45,49,52,47,50,51,51,50,51,56,53,24,54,76,68,75,44,66,87,36,46,72,36,36,44,32,23,17,30,44,48,59,51,15,50,53,32,28,75,73,72,56,34,47,92,45,64,53,45,49,50,52,17,40,56,31,26,34,71,69,40,100,48,34,41,62,44,73,44,43,84,59,84,63,36,26,55,54,51,51,54,53,51,48,66,64,42,70,81,31,79,33,42,62,32,37,39,37,32,50,55,62,44,78,81,53,48,75,76,46,57,89,51,52,58,38,39,84,42,30,32,38,44,47,51,76,20,42,64,72,50,71,70,62,64,73,35,47,48,35,76,45,71,55,81,76,41,38,24,65,59,61,68,85,84,70,73,78,88,73,82,80,71,80,76,78,84,76,85,75,88,76,93,76,85,84,81,86,85,84,80,84,88,78,134